Protein AF-A0A532CWI1-F1 (afdb_monomer)

Secondary structure (DSSP, 8-state):
----EEEEEE-SSEEEEEEE-TTSS-EEEEEEEE---HHHHHHHHHHHHHHTT-SEEEEEE---TTS---HHHHHHHHHHHHHHHH-SSEEEEEEGGGHHHHHHHHHHHTT--HHHHHHHHHHHHHHHHHHHHHHHHS-S---TT---HHHHHHHHHHHHHH------TTS----------------------

Sequence (193 aa):
MPSRILALDYGTKRIGVALSDELGWTAQPLETIERRTLVRDLAHIEQLVQEHEVKEVLIGLPLRLNGEEGPAVQAVHEFIAHLGEALSVSIVTWDERMTTRSAEDLLIAADVSRRKRKGVIDRVAAAILLQSYLESHTPAKTHDGQTSAEEIVEEWGESLQDSSAYDASSHPHRGPRDRRTHRIGRVPDDSMG

Structure (mmCIF, N/CA/C/O backbone):
data_AF-A0A532CWI1-F1
#
_entry.id   AF-A0A532CWI1-F1
#
loop_
_atom_site.group_PDB
_atom_site.id
_atom_site.type_symbol
_atom_site.label_atom_id
_atom_site.label_alt_id
_atom_site.label_comp_id
_atom_site.label_asym_id
_atom_site.label_entity_id
_atom_site.label_seq_id
_atom_site.pdbx_PDB_ins_code
_atom_site.Cartn_x
_atom_site.Cartn_y
_atom_site.Cartn_z
_atom_site.occupancy
_atom_site.B_iso_or_equiv
_atom_site.auth_seq_id
_atom_site.auth_comp_id
_atom_site.auth_asym_id
_atom_site.auth_atom_id
_atom_site.pdbx_PDB_model_num
ATOM 1 N N . MET A 1 1 ? -19.774 2.947 11.850 1.00 40.44 1 MET A N 1
ATOM 2 C CA . MET A 1 1 ? -19.014 1.752 12.274 1.00 40.44 1 MET A CA 1
ATOM 3 C C . MET A 1 1 ? -17.578 1.981 11.868 1.00 40.44 1 MET A C 1
ATOM 5 O O . MET A 1 1 ? -17.398 2.690 10.880 1.00 40.44 1 MET A O 1
ATOM 9 N N . PRO A 1 2 ? -16.594 1.498 12.633 1.00 52.56 2 PRO A N 1
ATOM 10 C CA . PRO A 1 2 ? -15.207 1.668 12.248 1.00 52.56 2 PRO A CA 1
ATOM 11 C C . PRO A 1 2 ? -14.942 0.732 11.051 1.00 52.56 2 PRO A C 1
ATOM 13 O O . PRO A 1 2 ? -15.642 -0.269 10.871 1.00 52.56 2 PRO A O 1
ATOM 16 N N . SER A 1 3 ? 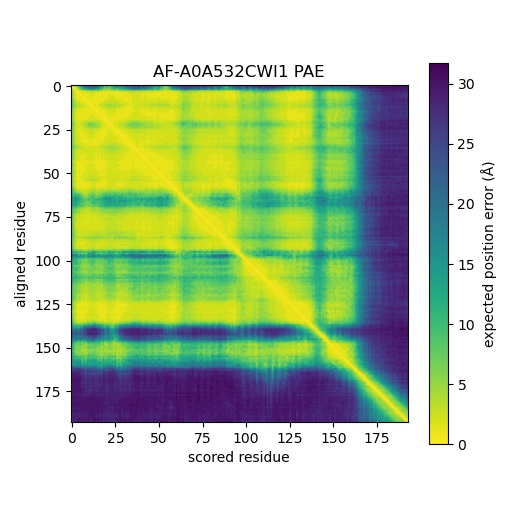-14.094 1.167 10.125 1.00 81.56 3 SER A N 1
ATOM 17 C CA . SER A 1 3 ? -14.135 0.709 8.735 1.00 81.56 3 SER A CA 1
ATOM 18 C C . SER A 1 3 ? -12.751 0.331 8.240 1.00 81.56 3 SER A C 1
ATOM 20 O O . SER A 1 3 ? -11.858 1.176 8.239 1.00 81.56 3 SER A O 1
ATOM 22 N N . ARG A 1 4 ? -12.599 -0.915 7.780 1.00 94.00 4 ARG A N 1
ATOM 23 C CA . ARG A 1 4 ? -11.326 -1.425 7.269 1.00 94.00 4 ARG A CA 1
ATOM 24 C C . ARG A 1 4 ? -10.875 -0.659 6.024 1.00 94.00 4 ARG A C 1
ATOM 26 O O . ARG A 1 4 ? -11.673 -0.420 5.109 1.00 94.00 4 ARG A O 1
ATOM 33 N N . ILE A 1 5 ? -9.589 -0.324 6.007 1.00 96.56 5 ILE A N 1
ATOM 34 C CA . ILE A 1 5 ? -8.884 0.329 4.902 1.00 96.56 5 ILE A CA 1
ATOM 35 C C . ILE A 1 5 ? -7.917 -0.687 4.286 1.00 96.56 5 ILE A C 1
ATOM 37 O O . ILE A 1 5 ? -7.191 -1.366 5.014 1.00 96.56 5 ILE A O 1
ATOM 41 N N . LEU A 1 6 ? -7.901 -0.788 2.955 1.00 97.69 6 LEU A N 1
ATOM 42 C CA . LEU A 1 6 ? -6.956 -1.621 2.204 1.00 97.69 6 LEU A CA 1
ATOM 43 C C . LEU A 1 6 ? -5.898 -0.725 1.559 1.00 97.69 6 LEU A C 1
ATOM 45 O O . LEU A 1 6 ? -6.242 0.132 0.752 1.00 97.69 6 LEU A O 1
ATOM 49 N N . ALA A 1 7 ? -4.623 -0.916 1.880 1.00 96.69 7 ALA A N 1
ATOM 50 C CA . ALA A 1 7 ? -3.533 -0.152 1.286 1.00 96.69 7 ALA A CA 1
ATOM 51 C C . ALA A 1 7 ? -2.820 -0.919 0.173 1.00 96.69 7 ALA A C 1
ATOM 53 O O . ALA A 1 7 ? -2.529 -2.108 0.319 1.00 96.69 7 ALA A O 1
ATOM 54 N N . LEU A 1 8 ? -2.502 -0.207 -0.910 1.00 96.06 8 LEU A N 1
ATOM 55 C CA . LEU A 1 8 ? -1.833 -0.724 -2.098 1.00 96.06 8 LEU A CA 1
ATOM 56 C C . LEU A 1 8 ? -0.528 0.047 -2.369 1.00 96.06 8 LEU A C 1
ATOM 58 O O . LEU A 1 8 ? -0.549 1.230 -2.713 1.00 96.06 8 LEU A O 1
ATOM 62 N N . ASP A 1 9 ? 0.603 -0.654 -2.280 1.00 92.75 9 ASP A N 1
ATOM 63 C CA . ASP A 1 9 ? 1.900 -0.213 -2.814 1.00 92.75 9 ASP A CA 1
ATOM 64 C C . ASP A 1 9 ? 2.002 -0.662 -4.281 1.00 92.75 9 ASP A C 1
ATOM 66 O O . ASP A 1 9 ? 2.250 -1.837 -4.574 1.00 92.75 9 ASP A O 1
ATOM 70 N N . TYR A 1 10 ? 1.736 0.250 -5.221 1.00 92.44 10 TYR A N 1
ATOM 71 C CA . TYR A 1 10 ? 1.630 -0.066 -6.648 1.00 92.44 10 TYR A CA 1
ATOM 72 C C . TYR A 1 10 ? 2.995 -0.070 -7.359 1.00 92.44 10 TYR A C 1
ATOM 74 O O . TYR A 1 10 ? 3.431 0.897 -7.989 1.00 92.44 10 TYR A O 1
ATOM 82 N N . GLY A 1 11 ? 3.658 -1.225 -7.332 1.00 89.31 11 GLY A N 1
ATOM 83 C CA . GLY A 1 11 ? 4.897 -1.467 -8.064 1.00 89.31 11 GLY A CA 1
ATOM 84 C C . GLY A 1 11 ? 4.710 -1.869 -9.538 1.00 89.31 11 GLY A C 1
ATOM 85 O O . GLY A 1 11 ? 3.655 -2.303 -10.004 1.00 89.31 11 GLY A O 1
ATOM 86 N N . THR A 1 12 ? 5.805 -1.825 -10.305 1.00 89.00 12 THR A N 1
ATOM 87 C CA . THR A 1 12 ? 5.826 -2.227 -11.732 1.00 89.00 12 THR A CA 1
ATOM 88 C C . THR A 1 12 ? 5.673 -3.733 -11.975 1.00 89.00 12 THR A C 1
ATOM 90 O O . THR A 1 12 ? 5.351 -4.141 -13.086 1.00 89.00 12 THR A O 1
ATOM 93 N N . LYS A 1 13 ? 5.926 -4.572 -10.960 1.00 92.00 13 LYS A N 1
ATOM 94 C CA . LYS A 1 13 ? 5.877 -6.049 -11.054 1.00 92.00 13 LYS A CA 1
ATOM 95 C C . LYS A 1 13 ? 4.985 -6.714 -10.010 1.00 92.00 13 LYS A C 1
ATOM 97 O O . LYS A 1 13 ? 4.620 -7.874 -10.166 1.00 92.00 13 LYS A O 1
ATOM 102 N N . ARG A 1 14 ? 4.712 -6.013 -8.914 1.00 93.81 14 ARG A N 1
ATOM 103 C CA . ARG A 1 14 ? 3.995 -6.511 -7.742 1.00 93.81 14 ARG A CA 1
ATOM 104 C C . ARG A 1 14 ? 3.171 -5.373 -7.163 1.00 93.81 14 ARG A C 1
ATOM 106 O O . ARG A 1 14 ? 3.575 -4.226 -7.337 1.00 93.81 14 ARG A O 1
ATOM 113 N N . ILE A 1 15 ? 2.082 -5.701 -6.485 1.00 94.69 15 ILE A N 1
ATOM 114 C CA . ILE A 1 15 ? 1.337 -4.768 -5.641 1.00 94.69 15 ILE A CA 1
ATOM 115 C C . ILE A 1 15 ? 1.452 -5.294 -4.213 1.00 94.69 15 ILE A C 1
ATOM 117 O O . ILE A 1 15 ? 1.048 -6.428 -3.954 1.00 94.69 15 ILE A O 1
ATOM 121 N N . GLY A 1 16 ? 2.069 -4.527 -3.317 1.00 94.75 16 GLY A N 1
ATOM 122 C CA . GLY A 1 16 ? 2.046 -4.844 -1.889 1.00 94.75 16 GLY A CA 1
ATOM 123 C C . GLY A 1 16 ? 0.660 -4.534 -1.337 1.00 94.75 16 GLY A C 1
ATOM 124 O O . GLY A 1 16 ? 0.113 -3.484 -1.670 1.00 94.75 16 GLY A O 1
ATOM 125 N N . VAL A 1 17 ? 0.092 -5.424 -0.522 1.00 97.19 17 VAL A N 1
ATOM 126 C CA . VAL A 1 17 ? -1.249 -5.244 0.045 1.00 97.19 17 VAL A CA 1
ATOM 127 C C . VAL A 1 17 ? -1.186 -5.303 1.565 1.00 97.19 17 VAL A C 1
ATOM 129 O O . VAL A 1 17 ? -0.595 -6.224 2.130 1.00 97.19 17 VAL A O 1
ATOM 132 N N . ALA A 1 18 ? -1.823 -4.343 2.228 1.00 96.25 18 ALA A N 1
ATOM 133 C CA . ALA A 1 18 ? -2.027 -4.345 3.671 1.00 96.25 18 ALA A CA 1
ATOM 134 C C . ALA A 1 18 ? -3.472 -3.983 4.020 1.00 96.25 18 ALA A C 1
ATOM 136 O O . ALA A 1 18 ? -4.157 -3.320 3.245 1.00 96.25 18 ALA A O 1
ATOM 137 N N . LEU A 1 19 ? -3.926 -4.416 5.190 1.00 97.25 19 LEU A N 1
ATOM 138 C CA . LEU A 1 19 ? -5.281 -4.201 5.686 1.00 97.25 19 LEU A CA 1
ATOM 139 C C . LEU A 1 19 ? -5.216 -3.608 7.095 1.00 97.25 19 LEU A C 1
ATOM 141 O O . LEU A 1 19 ? -4.368 -4.011 7.893 1.00 97.25 19 LEU A O 1
ATOM 145 N N . SER A 1 20 ? -6.103 -2.668 7.414 1.00 96.06 20 SER A N 1
ATOM 146 C CA . SER A 1 20 ? -6.236 -2.185 8.788 1.00 96.06 20 SER A CA 1
ATOM 147 C C . SER A 1 20 ? -7.002 -3.188 9.653 1.00 96.06 20 SER A C 1
ATOM 149 O O . SER A 1 20 ? -7.839 -3.965 9.168 1.00 96.06 20 SER A O 1
ATOM 151 N N . ASP A 1 21 ? -6.800 -3.116 10.966 1.00 91.50 21 ASP A N 1
ATOM 152 C CA . ASP A 1 21 ? -7.794 -3.642 11.896 1.00 91.50 21 ASP A CA 1
ATOM 153 C C . ASP A 1 21 ? -9.146 -2.908 11.757 1.00 91.50 21 ASP A C 1
ATOM 155 O O . ASP A 1 21 ? -9.294 -1.916 11.031 1.00 91.50 21 ASP A O 1
ATOM 159 N N . GLU A 1 22 ? -10.170 -3.433 12.430 1.00 88.31 22 GLU A N 1
ATOM 160 C CA . GLU A 1 22 ? -11.522 -2.866 12.390 1.00 88.31 22 GLU A CA 1
ATOM 161 C C . GLU A 1 22 ? -11.626 -1.513 13.078 1.00 88.31 22 GLU A C 1
ATOM 163 O O . GLU A 1 22 ? -12.545 -0.774 12.754 1.00 88.31 22 GLU A O 1
ATOM 168 N N . LEU A 1 23 ? -10.724 -1.189 14.008 1.00 86.75 23 LEU A N 1
ATOM 169 C CA . LEU A 1 23 ? -10.735 0.040 14.803 1.00 86.75 23 LEU A CA 1
ATOM 170 C C . LEU A 1 23 ? -10.004 1.196 14.100 1.00 86.75 23 LEU A C 1
ATOM 172 O O . LEU A 1 23 ? -10.210 2.352 14.470 1.00 86.75 23 LEU A O 1
ATOM 176 N N . GLY A 1 24 ? -9.198 0.888 13.080 1.00 87.31 24 GLY A N 1
ATOM 177 C CA . GLY A 1 24 ? -8.344 1.833 12.370 1.00 87.31 24 GLY A CA 1
ATOM 178 C C . GLY A 1 24 ? -7.074 2.189 13.146 1.00 87.31 24 GLY A C 1
ATOM 179 O O . GLY A 1 24 ? -6.607 3.318 13.030 1.00 87.31 24 GLY A O 1
ATOM 180 N N . TRP A 1 25 ? -6.542 1.280 13.972 1.00 88.25 25 TRP A N 1
ATOM 181 C CA . TRP A 1 25 ? -5.359 1.554 14.807 1.00 88.25 25 TRP A CA 1
ATOM 182 C C . TRP A 1 25 ? -4.064 0.982 14.231 1.00 88.25 25 TRP A C 1
ATOM 184 O O . TRP A 1 25 ? -3.044 1.671 14.217 1.00 88.25 25 TRP A O 1
ATOM 194 N N . THR A 1 26 ? -4.106 -0.265 13.765 1.00 90.38 26 THR A N 1
ATOM 195 C CA . THR A 1 26 ? -2.948 -1.009 13.259 1.00 90.38 26 THR A CA 1
ATOM 196 C C . THR A 1 26 ? -3.128 -1.424 11.802 1.00 90.38 26 THR A C 1
ATOM 198 O O . THR A 1 26 ? -4.237 -1.728 11.350 1.00 90.38 26 THR A O 1
ATOM 201 N N . ALA A 1 27 ? -2.018 -1.457 11.071 1.00 91.94 27 ALA A N 1
ATOM 202 C CA . ALA A 1 27 ? -1.899 -1.968 9.715 1.00 91.94 27 ALA A CA 1
ATOM 203 C C . ALA A 1 27 ? -1.163 -3.312 9.697 1.00 91.94 27 ALA A C 1
ATOM 205 O O . ALA A 1 27 ? -0.109 -3.462 10.311 1.00 91.94 27 ALA A O 1
ATOM 206 N N . GLN A 1 28 ? -1.678 -4.278 8.938 1.00 91.75 28 GLN A N 1
ATOM 207 C CA . GLN A 1 28 ? -1.094 -5.615 8.829 1.00 91.75 28 GLN A CA 1
ATOM 208 C C . GLN A 1 28 ? -0.813 -5.952 7.358 1.00 91.75 28 GLN A C 1
ATOM 210 O O . GLN A 1 28 ? -1.703 -5.765 6.522 1.00 91.75 28 GLN A O 1
ATOM 215 N N . PRO A 1 29 ? 0.390 -6.448 6.999 1.00 92.94 29 PRO A N 1
ATOM 216 C CA . PRO A 1 29 ? 0.641 -6.997 5.670 1.00 92.94 29 PRO A CA 1
ATOM 217 C C . PRO A 1 29 ? -0.327 -8.150 5.386 1.00 92.94 29 PRO A C 1
ATOM 219 O O . PRO A 1 29 ? -0.399 -9.101 6.161 1.00 92.94 29 PRO A O 1
ATOM 222 N N . LEU A 1 30 ? -1.059 -8.064 4.276 1.00 95.12 30 LEU A N 1
ATOM 223 C CA . LEU A 1 30 ? -2.031 -9.075 3.868 1.00 95.12 30 LEU A CA 1
ATOM 224 C C . LEU A 1 30 ? -1.394 -10.048 2.873 1.00 95.12 30 LEU A C 1
ATOM 226 O O . LEU A 1 30 ? -1.282 -11.240 3.143 1.00 95.12 30 LEU A O 1
ATOM 230 N N . GLU A 1 31 ? -0.924 -9.531 1.735 1.00 95.19 31 GLU A N 1
ATOM 231 C CA . GLU A 1 31 ? -0.259 -10.334 0.709 1.00 95.19 31 GLU A CA 1
ATOM 232 C C . GLU A 1 31 ? 0.588 -9.487 -0.262 1.00 95.19 31 GLU A C 1
ATOM 234 O O . GLU A 1 31 ? 0.858 -8.301 -0.055 1.00 95.19 31 GLU A O 1
ATOM 239 N N . THR A 1 32 ? 1.047 -10.102 -1.354 1.00 94.69 32 THR A N 1
ATOM 240 C CA . THR A 1 32 ? 1.706 -9.404 -2.460 1.00 94.69 32 THR A CA 1
ATOM 241 C C . THR A 1 32 ? 1.221 -9.969 -3.789 1.00 94.69 32 THR A C 1
ATOM 243 O O . THR A 1 32 ? 1.602 -11.072 -4.180 1.00 94.69 32 THR A O 1
ATOM 246 N N . ILE A 1 33 ? 0.432 -9.183 -4.518 1.00 95.25 33 ILE A N 1
ATOM 247 C CA . ILE A 1 33 ? -0.115 -9.570 -5.818 1.00 95.25 33 ILE A CA 1
ATOM 248 C C . ILE A 1 33 ? 1.010 -9.523 -6.855 1.00 95.25 33 ILE A C 1
ATOM 250 O O . ILE A 1 33 ? 1.569 -8.459 -7.128 1.00 95.25 33 ILE A O 1
ATOM 254 N N . GLU A 1 34 ? 1.344 -10.654 -7.477 1.00 96.25 34 GLU A N 1
ATOM 255 C CA . GLU A 1 34 ? 2.187 -10.657 -8.676 1.00 96.25 34 GLU A CA 1
ATOM 256 C C . GLU A 1 34 ? 1.394 -10.126 -9.871 1.00 96.25 34 GLU A C 1
ATOM 258 O O . GLU A 1 34 ? 0.442 -10.762 -10.323 1.00 96.25 34 GLU A O 1
ATOM 263 N N . ARG A 1 35 ? 1.811 -8.984 -10.424 1.00 95.75 35 ARG A N 1
ATOM 264 C CA . ARG A 1 35 ? 1.082 -8.328 -11.513 1.00 95.75 35 ARG A CA 1
ATOM 265 C C . ARG A 1 35 ? 1.122 -9.146 -12.794 1.00 95.75 35 ARG A C 1
ATOM 267 O O . ARG A 1 35 ? 2.187 -9.614 -13.208 1.00 95.75 35 ARG A O 1
ATOM 274 N N . ARG A 1 36 ? -0.031 -9.290 -13.452 1.00 94.94 36 ARG A N 1
ATOM 275 C CA . ARG A 1 36 ? -0.181 -10.075 -14.688 1.00 94.94 36 ARG A CA 1
ATOM 276 C C . ARG A 1 36 ? -0.773 -9.243 -15.812 1.00 94.94 36 ARG A C 1
ATOM 278 O O . ARG A 1 36 ? -0.136 -9.070 -16.847 1.00 94.94 36 ARG A O 1
ATOM 285 N N . THR A 1 37 ? -1.989 -8.754 -15.617 1.00 95.75 37 THR A N 1
ATOM 286 C CA . THR A 1 37 ? -2.736 -7.938 -16.576 1.00 95.75 37 THR A CA 1
ATOM 287 C C . THR A 1 37 ? -3.685 -7.065 -15.782 1.00 95.75 37 THR A C 1
ATOM 289 O O . THR A 1 37 ? -4.298 -7.561 -14.845 1.00 95.75 37 THR A O 1
ATOM 292 N N . LEU A 1 38 ? -3.876 -5.809 -16.191 1.00 94.62 38 LEU A N 1
ATOM 293 C CA . LEU A 1 38 ? -4.701 -4.846 -15.456 1.00 94.62 38 LEU A CA 1
ATOM 294 C C . LEU A 1 38 ? -6.059 -5.427 -15.016 1.00 94.62 38 LEU A C 1
ATOM 296 O O . LEU A 1 38 ? -6.379 -5.384 -13.842 1.00 94.62 38 LEU A O 1
ATOM 300 N N . VAL A 1 39 ? -6.789 -6.096 -15.915 1.00 96.44 39 VAL A N 1
ATOM 301 C CA . VAL A 1 39 ? -8.079 -6.748 -15.600 1.00 96.44 39 VAL A CA 1
ATOM 302 C C . VAL A 1 39 ? -7.982 -7.796 -14.475 1.00 96.44 39 VAL A C 1
ATOM 304 O O . VAL A 1 39 ? -8.891 -7.894 -13.660 1.00 96.44 39 VAL A O 1
ATOM 307 N N . ARG A 1 40 ? -6.899 -8.585 -14.411 1.00 97.00 40 ARG A N 1
ATOM 308 C CA . ARG A 1 40 ? -6.695 -9.583 -13.342 1.00 97.00 40 ARG A CA 1
ATOM 309 C C . ARG A 1 40 ? -6.234 -8.933 -12.045 1.00 97.00 40 ARG A C 1
ATOM 311 O O . ARG A 1 40 ? -6.703 -9.330 -10.987 1.00 97.00 40 ARG A O 1
ATOM 318 N N . ASP A 1 41 ? -5.336 -7.956 -12.148 1.00 96.94 41 ASP A N 1
ATOM 319 C CA . ASP A 1 41 ? -4.829 -7.192 -11.011 1.00 96.94 41 ASP A CA 1
ATOM 320 C C . ASP A 1 41 ? -6.016 -6.484 -10.302 1.00 96.94 41 ASP A C 1
ATOM 322 O O . ASP A 1 41 ? -6.162 -6.598 -9.088 1.00 96.94 41 ASP A O 1
ATOM 326 N N . LEU A 1 42 ? -6.917 -5.848 -11.068 1.00 97.38 42 LEU A N 1
ATOM 327 C CA . LEU A 1 42 ? -8.139 -5.192 -10.576 1.00 97.38 42 LEU A CA 1
ATOM 328 C C . LEU A 1 42 ? -9.149 -6.177 -9.974 1.00 97.38 42 LEU A C 1
ATOM 330 O O . LEU A 1 42 ? -9.610 -5.951 -8.862 1.00 97.38 42 LEU A O 1
ATOM 334 N N . ALA A 1 43 ? -9.468 -7.276 -10.669 1.00 97.69 43 ALA A N 1
ATOM 335 C CA . ALA A 1 43 ? -10.433 -8.264 -10.176 1.00 97.69 43 ALA A CA 1
ATOM 336 C C . ALA A 1 43 ? -9.983 -8.926 -8.860 1.00 97.69 43 ALA A C 1
ATOM 338 O O . ALA A 1 43 ? -10.816 -9.270 -8.025 1.00 97.69 43 ALA A O 1
ATOM 339 N N . HIS A 1 44 ? -8.670 -9.083 -8.647 1.00 98.06 44 HIS A N 1
ATOM 340 C CA . HIS A 1 44 ? -8.157 -9.583 -7.373 1.00 98.06 44 HIS A CA 1
ATOM 341 C C . HIS A 1 44 ? -8.338 -8.555 -6.250 1.00 98.06 44 HIS A C 1
ATOM 343 O O . HIS A 1 44 ? -8.825 -8.899 -5.180 1.00 98.06 44 HIS A O 1
ATOM 349 N N . ILE A 1 45 ? -8.036 -7.278 -6.509 1.00 98.06 45 ILE A N 1
ATOM 350 C CA . ILE A 1 45 ? -8.263 -6.192 -5.542 1.00 98.06 45 ILE A CA 1
ATOM 351 C C . ILE A 1 45 ? -9.756 -6.050 -5.212 1.00 98.06 45 ILE A C 1
ATOM 353 O O . ILE A 1 45 ? -10.105 -5.876 -4.048 1.00 98.06 45 ILE A O 1
ATOM 357 N N . GLU A 1 46 ? -10.640 -6.176 -6.205 1.00 97.75 46 GLU A N 1
ATOM 358 C CA . GLU A 1 46 ? -12.091 -6.185 -5.999 1.00 97.75 46 GLU A CA 1
ATOM 359 C C . GLU A 1 46 ? -12.525 -7.331 -5.069 1.00 97.75 46 GLU A C 1
ATOM 361 O O . GLU A 1 46 ? -13.293 -7.098 -4.134 1.00 97.75 46 GLU A O 1
ATOM 366 N N . GLN A 1 47 ? -11.981 -8.542 -5.256 1.00 97.50 47 GLN A N 1
ATOM 367 C CA . GLN A 1 47 ? -12.231 -9.669 -4.354 1.00 97.50 47 GLN A CA 1
ATOM 368 C C . GLN A 1 47 ? -11.801 -9.342 -2.917 1.00 97.50 47 GLN A C 1
ATOM 370 O O . GLN A 1 47 ? -12.601 -9.527 -2.005 1.00 97.50 47 GLN A O 1
ATOM 375 N N . LEU A 1 48 ? -10.592 -8.810 -2.703 1.00 97.44 48 LEU A N 1
ATOM 376 C CA . LEU A 1 48 ? -10.099 -8.447 -1.364 1.00 97.44 48 LEU A CA 1
ATOM 377 C C . LEU A 1 48 ? -10.961 -7.362 -0.698 1.00 97.44 48 LEU A C 1
ATOM 379 O O . LEU A 1 48 ? -11.224 -7.421 0.503 1.00 97.44 48 LEU A O 1
ATOM 383 N N . VAL A 1 49 ? -11.431 -6.382 -1.478 1.00 96.69 49 VAL A N 1
ATOM 384 C CA . VAL A 1 49 ? -12.345 -5.329 -1.009 1.00 96.69 49 VAL A CA 1
ATOM 385 C C . VAL A 1 49 ? -13.675 -5.920 -0.534 1.00 96.69 49 VAL A C 1
ATOM 387 O O . VAL A 1 49 ? -14.190 -5.500 0.504 1.00 96.69 49 VAL A O 1
ATOM 390 N N . GLN A 1 50 ? -14.215 -6.909 -1.254 1.00 95.38 50 GLN A N 1
ATOM 391 C CA . GLN A 1 50 ? -15.444 -7.611 -0.873 1.00 95.38 50 GLN A CA 1
ATOM 392 C C . GLN A 1 50 ? -15.227 -8.543 0.333 1.00 95.38 50 GLN A C 1
ATOM 394 O O . GLN A 1 50 ? -16.002 -8.495 1.286 1.00 95.38 50 GLN A O 1
ATOM 399 N N . GLU A 1 51 ? -14.166 -9.353 0.316 1.00 96.00 51 GLU A N 1
ATOM 400 C CA . GLU A 1 51 ? -13.837 -10.367 1.330 1.00 96.00 51 GLU A CA 1
ATOM 401 C C . GLU A 1 51 ? -13.559 -9.758 2.711 1.00 96.00 51 GLU A C 1
ATOM 403 O O . GLU A 1 51 ? -13.982 -10.305 3.729 1.00 96.00 51 GLU A O 1
ATOM 408 N N . HIS A 1 52 ? -12.899 -8.598 2.753 1.00 95.50 52 HIS A N 1
ATOM 409 C CA . HIS A 1 52 ? -12.568 -7.894 3.994 1.00 95.50 52 HIS A CA 1
ATOM 410 C C . HIS A 1 52 ? -13.507 -6.721 4.312 1.00 95.50 52 HIS A C 1
ATOM 412 O O . HIS A 1 52 ? -13.177 -5.886 5.153 1.00 95.50 52 HIS A O 1
ATOM 418 N N . GLU A 1 53 ? -14.661 -6.634 3.641 1.00 94.12 53 GLU A N 1
ATOM 419 C CA . GLU A 1 53 ? -15.669 -5.575 3.810 1.00 94.12 53 GLU A CA 1
ATOM 420 C C . GLU A 1 53 ? -15.090 -4.144 3.807 1.00 94.12 53 GLU A C 1
ATOM 422 O O . GLU A 1 53 ? -15.591 -3.246 4.497 1.00 94.12 53 GLU A O 1
ATOM 427 N N . VAL A 1 54 ? -14.045 -3.915 3.012 1.00 95.44 54 VAL A N 1
ATOM 428 C CA . VAL A 1 54 ? -13.299 -2.653 2.938 1.00 95.44 54 VAL A CA 1
ATOM 429 C C . VAL A 1 54 ? -14.243 -1.503 2.579 1.00 95.44 54 VAL A C 1
ATOM 431 O O . VAL A 1 54 ? -15.241 -1.687 1.874 1.00 95.44 54 VAL A O 1
ATOM 434 N N . LYS A 1 55 ? -13.965 -0.303 3.098 1.00 94.25 55 LYS A N 1
ATOM 435 C CA . LYS A 1 55 ? -14.738 0.915 2.777 1.00 94.25 55 LYS A CA 1
ATOM 436 C C . LYS A 1 55 ? -13.913 2.001 2.099 1.00 94.25 55 LYS A C 1
ATOM 438 O O . LYS A 1 55 ? -14.500 2.879 1.474 1.00 94.25 55 LYS A O 1
ATOM 443 N N . GLU A 1 56 ? -12.591 1.899 2.185 1.00 95.25 56 GLU A N 1
ATOM 444 C CA . GLU A 1 56 ? -11.637 2.830 1.598 1.00 95.25 56 GLU A CA 1
ATOM 445 C C . GLU A 1 56 ? -10.383 2.080 1.133 1.00 95.25 56 GLU A C 1
ATOM 447 O O . GLU A 1 56 ? -9.856 1.224 1.846 1.00 95.25 56 GLU A O 1
ATOM 452 N N . VAL A 1 57 ? -9.906 2.402 -0.067 1.00 97.38 57 VAL A N 1
ATOM 453 C CA . VAL A 1 57 ? -8.632 1.929 -0.607 1.00 97.38 57 VAL A CA 1
ATOM 454 C C . VAL A 1 57 ? -7.628 3.075 -0.577 1.00 97.38 57 VAL A C 1
ATOM 456 O O . VAL A 1 57 ? -7.834 4.119 -1.192 1.00 97.38 57 VAL A O 1
ATOM 459 N N . LEU A 1 58 ? -6.524 2.859 0.125 1.00 96.12 58 LEU A N 1
ATOM 460 C CA . LEU A 1 58 ? -5.390 3.766 0.203 1.00 96.12 58 LEU A CA 1
ATOM 461 C C . LEU A 1 58 ? -4.345 3.384 -0.849 1.00 96.12 58 LEU A C 1
ATOM 463 O O . LEU A 1 58 ? -3.967 2.220 -0.955 1.00 96.12 58 LEU A O 1
ATOM 467 N N . ILE A 1 59 ? -3.832 4.354 -1.604 1.00 95.06 59 ILE A N 1
ATOM 468 C CA . ILE A 1 59 ? -2.795 4.115 -2.618 1.00 95.06 59 ILE A CA 1
ATOM 469 C C . ILE A 1 59 ? -1.624 5.072 -2.408 1.00 95.06 59 ILE A C 1
ATOM 471 O O . ILE A 1 59 ? -1.805 6.281 -2.248 1.00 95.06 59 ILE A O 1
ATOM 475 N N . GLY A 1 60 ? -0.415 4.517 -2.398 1.00 89.88 60 GLY A N 1
ATOM 476 C CA . GLY A 1 60 ? 0.814 5.290 -2.265 1.00 89.88 60 GLY A CA 1
ATOM 477 C C . GLY A 1 60 ? 1.115 6.117 -3.518 1.00 89.88 60 GLY A C 1
ATOM 478 O O . GLY A 1 60 ? 0.915 5.665 -4.649 1.00 89.88 60 GLY A O 1
ATOM 479 N N . LEU A 1 61 ? 1.568 7.355 -3.316 1.00 87.31 61 LEU A N 1
ATOM 4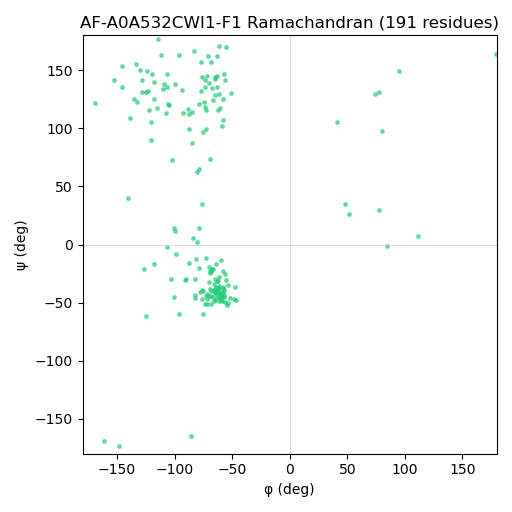80 C CA . LEU A 1 61 ? 2.113 8.215 -4.360 1.00 87.31 61 LEU A CA 1
ATOM 481 C C . LEU A 1 61 ? 3.634 8.332 -4.182 1.00 87.31 61 LEU A C 1
ATOM 483 O O . LEU A 1 61 ? 4.085 8.988 -3.234 1.00 87.31 61 LEU A O 1
ATOM 487 N N . PRO A 1 62 ? 4.439 7.797 -5.123 1.00 79.75 62 PRO A N 1
ATOM 488 C CA . PRO A 1 62 ? 5.896 7.882 -5.091 1.00 79.75 62 PRO A CA 1
ATOM 489 C C . PRO A 1 62 ? 6.368 9.266 -5.573 1.00 79.75 62 PRO A C 1
ATOM 491 O O . PRO A 1 62 ? 6.999 9.415 -6.628 1.00 79.75 62 PRO A O 1
ATOM 494 N N . LEU A 1 63 ? 6.020 10.307 -4.811 1.00 75.50 63 LEU A N 1
ATOM 495 C CA . LEU A 1 63 ? 6.429 11.686 -5.063 1.00 75.50 63 LEU A CA 1
ATOM 496 C C . LEU A 1 63 ? 7.950 11.834 -4.923 1.00 75.50 63 LEU A C 1
ATOM 498 O O . LEU A 1 63 ? 8.593 11.237 -4.056 1.00 75.50 63 LEU A O 1
ATOM 502 N N . ARG A 1 64 ? 8.556 12.681 -5.759 1.00 71.75 64 ARG A N 1
ATOM 503 C CA . ARG A 1 64 ? 9.987 12.997 -5.643 1.00 71.75 64 ARG A CA 1
ATOM 504 C C . ARG A 1 64 ? 10.252 13.796 -4.369 1.00 71.75 64 ARG A C 1
ATOM 506 O O . ARG A 1 64 ? 9.385 14.510 -3.881 1.00 71.75 64 ARG A O 1
ATOM 513 N N . LEU A 1 65 ? 11.485 13.766 -3.859 1.00 65.00 65 LEU A N 1
ATOM 514 C CA . LEU A 1 65 ? 11.857 14.485 -2.626 1.00 65.00 65 LEU A CA 1
ATOM 515 C C . LEU A 1 65 ? 11.539 15.996 -2.664 1.00 65.00 65 LEU A C 1
ATOM 517 O O . LEU A 1 65 ? 11.202 16.569 -1.633 1.00 65.00 65 LEU A O 1
ATOM 521 N N . ASN A 1 66 ? 11.581 16.629 -3.840 1.00 71.88 66 ASN A N 1
ATOM 522 C CA . ASN A 1 66 ? 11.196 18.030 -4.060 1.00 71.88 66 ASN A CA 1
ATOM 523 C C . ASN A 1 66 ? 9.673 18.266 -4.198 1.00 71.88 66 ASN A C 1
ATOM 525 O O . ASN A 1 66 ? 9.260 19.400 -4.412 1.00 71.88 66 ASN A O 1
ATOM 529 N N . GLY A 1 67 ? 8.847 17.224 -4.073 1.00 66.94 67 GLY A N 1
ATOM 530 C CA . GLY A 1 67 ? 7.391 17.264 -4.241 1.00 66.94 67 GLY A CA 1
ATOM 531 C C . GLY A 1 67 ? 6.911 17.143 -5.689 1.00 66.94 67 GLY A C 1
ATOM 532 O O . GLY A 1 67 ? 5.709 17.140 -5.918 1.00 66.94 67 GLY A O 1
ATOM 533 N N . GLU A 1 68 ? 7.815 17.038 -6.667 1.00 73.44 68 GLU A N 1
ATOM 534 C CA . GLU A 1 68 ? 7.434 16.902 -8.076 1.00 73.44 68 GLU A CA 1
ATOM 535 C C . GLU A 1 68 ? 6.936 15.492 -8.412 1.00 73.44 68 GLU A C 1
ATOM 537 O O . GLU A 1 68 ? 7.478 14.477 -7.960 1.00 73.44 68 GLU A O 1
ATOM 542 N N . GLU A 1 69 ? 5.954 15.430 -9.305 1.00 80.06 69 GLU A N 1
ATOM 543 C CA . GLU A 1 69 ? 5.477 14.180 -9.883 1.00 80.06 69 GLU A CA 1
ATOM 544 C C . GLU A 1 69 ? 6.484 13.616 -10.899 1.00 80.06 69 GLU A C 1
ATOM 546 O O . GLU A 1 69 ? 7.121 14.336 -11.673 1.00 80.06 69 GLU A O 1
ATOM 551 N N . GLY A 1 70 ? 6.642 12.292 -10.905 1.00 80.88 70 GLY A N 1
ATOM 552 C CA . GLY A 1 70 ? 7.423 11.572 -11.911 1.00 80.88 70 GLY A CA 1
ATOM 553 C C . GLY A 1 70 ? 6.549 10.659 -12.778 1.00 80.88 70 GLY A C 1
ATOM 554 O O . GLY A 1 70 ? 5.375 10.468 -12.476 1.00 80.88 70 GLY A O 1
ATOM 555 N N . PRO A 1 71 ? 7.124 9.985 -13.792 1.00 82.44 71 PRO A N 1
ATOM 556 C CA . PRO A 1 71 ? 6.394 8.995 -14.596 1.00 82.44 71 PRO A CA 1
ATOM 557 C C . PRO A 1 71 ? 5.758 7.859 -13.773 1.00 82.44 71 PRO A C 1
ATOM 559 O O . PRO A 1 71 ? 4.765 7.274 -14.187 1.00 82.44 71 PRO A O 1
ATOM 562 N N . ALA A 1 72 ? 6.305 7.559 -12.587 1.00 82.25 72 ALA A N 1
ATOM 563 C CA . ALA A 1 72 ? 5.706 6.612 -11.645 1.00 82.25 72 ALA A CA 1
ATOM 564 C C . ALA A 1 72 ? 4.351 7.101 -11.096 1.00 82.25 72 ALA A C 1
ATOM 566 O O . ALA A 1 72 ? 3.426 6.308 -10.982 1.00 82.25 72 ALA A O 1
ATOM 567 N N . VAL A 1 73 ? 4.214 8.404 -10.829 1.00 86.12 73 VAL A N 1
ATOM 568 C CA . VAL A 1 73 ? 2.972 9.021 -10.335 1.00 86.12 73 VAL A CA 1
ATOM 569 C C . VAL A 1 73 ? 1.890 8.995 -11.416 1.00 86.12 73 VAL A C 1
ATOM 571 O O . VAL A 1 73 ? 0.753 8.634 -11.137 1.00 86.12 73 VAL A O 1
ATOM 574 N N . GLN A 1 74 ? 2.255 9.243 -12.679 1.00 88.31 74 GLN A N 1
ATOM 575 C CA . GLN A 1 74 ? 1.341 9.086 -13.819 1.00 88.31 74 GLN A CA 1
ATOM 576 C C . GLN A 1 74 ? 0.804 7.649 -13.929 1.00 88.31 74 GLN A C 1
ATOM 578 O O . GLN A 1 74 ? -0.402 7.456 -14.054 1.00 88.31 74 GLN A O 1
ATOM 583 N N . ALA A 1 75 ? 1.671 6.641 -13.787 1.00 90.06 75 ALA A N 1
ATOM 584 C CA . ALA A 1 75 ? 1.257 5.237 -13.798 1.00 90.06 75 ALA A CA 1
ATOM 585 C C . ALA A 1 75 ? 0.351 4.858 -12.606 1.00 90.06 75 ALA A C 1
ATOM 587 O O . ALA A 1 75 ? -0.490 3.968 -12.747 1.00 90.06 75 ALA A O 1
ATOM 588 N N . VAL A 1 76 ? 0.502 5.520 -11.449 1.00 91.75 76 VAL A N 1
ATOM 589 C CA . VAL A 1 76 ? -0.416 5.383 -10.305 1.00 91.75 76 VAL A CA 1
ATOM 590 C C . VAL A 1 76 ? -1.758 6.065 -10.596 1.00 91.75 76 VAL A C 1
ATOM 592 O O . VAL A 1 76 ? -2.794 5.462 -10.344 1.00 91.75 76 VAL A O 1
ATOM 595 N N . HIS A 1 77 ? -1.781 7.264 -11.186 1.00 93.00 77 HIS A N 1
ATOM 596 C CA . HIS A 1 77 ? -3.032 7.938 -11.565 1.00 93.00 77 HIS A CA 1
ATOM 597 C C . HIS A 1 77 ? -3.832 7.173 -12.624 1.00 93.00 77 HIS A C 1
ATOM 599 O O . HIS A 1 77 ? -5.048 7.042 -12.489 1.00 93.00 77 HIS A O 1
ATOM 605 N N . GLU A 1 78 ? -3.167 6.611 -13.636 1.00 93.88 78 GLU A N 1
ATOM 606 C CA . GLU A 1 78 ? -3.809 5.697 -14.586 1.00 93.88 78 GLU A CA 1
ATOM 607 C C . GLU A 1 78 ? -4.407 4.486 -13.858 1.00 93.88 78 GLU A C 1
ATOM 609 O O . GLU A 1 78 ? -5.547 4.108 -14.115 1.00 93.88 78 GLU A O 1
ATOM 614 N N . PHE A 1 79 ? -3.680 3.888 -12.912 1.00 95.25 79 PHE A N 1
ATOM 615 C CA . PHE A 1 79 ? -4.172 2.752 -12.132 1.00 95.25 79 PHE A CA 1
ATOM 616 C C . PHE A 1 79 ? -5.368 3.111 -11.231 1.00 95.25 79 PHE A C 1
ATOM 618 O O . PHE A 1 79 ? -6.350 2.371 -11.212 1.00 95.25 79 PHE A O 1
ATOM 625 N N . ILE A 1 80 ? -5.333 4.273 -10.568 1.00 95.38 80 ILE A N 1
ATOM 626 C CA . ILE A 1 80 ? -6.445 4.834 -9.781 1.00 95.38 80 ILE A CA 1
ATOM 627 C C . ILE A 1 80 ? -7.698 5.004 -10.642 1.00 95.38 80 ILE A C 1
ATOM 629 O O . ILE A 1 80 ? -8.782 4.650 -10.190 1.00 95.38 80 ILE A O 1
ATOM 633 N N . ALA A 1 81 ? -7.568 5.510 -11.874 1.00 96.19 81 ALA A N 1
ATOM 634 C CA . ALA A 1 81 ? -8.714 5.704 -12.760 1.00 96.19 81 ALA A CA 1
ATOM 635 C C . ALA A 1 81 ? -9.439 4.378 -13.047 1.00 96.19 81 ALA A C 1
ATOM 637 O O . ALA A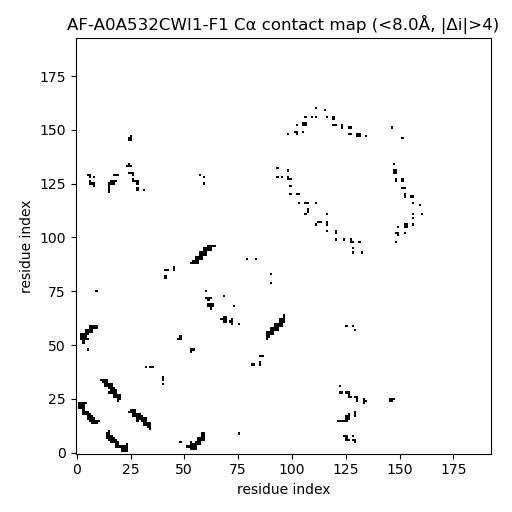 1 81 ? -10.650 4.287 -12.861 1.00 96.19 81 ALA A O 1
ATOM 638 N N . HIS A 1 82 ? -8.696 3.323 -13.397 1.00 96.38 82 HIS A N 1
ATOM 639 C CA . HIS A 1 82 ? -9.284 2.002 -13.640 1.00 96.38 82 HIS A CA 1
ATOM 640 C C . HIS A 1 82 ? -9.806 1.330 -12.355 1.00 96.38 82 HIS A C 1
ATOM 642 O O . HIS A 1 82 ? -10.799 0.607 -12.407 1.00 96.38 82 HIS A O 1
ATOM 648 N N . LEU A 1 83 ? -9.180 1.569 -11.194 1.00 94.62 83 LEU A N 1
ATOM 649 C CA . LEU A 1 83 ? -9.725 1.127 -9.905 1.00 94.62 83 LEU A CA 1
ATOM 650 C C . LEU A 1 83 ? -11.040 1.840 -9.567 1.00 94.62 83 LEU A C 1
ATOM 652 O O . LEU A 1 83 ? -11.952 1.191 -9.074 1.00 94.62 83 LEU A O 1
ATOM 656 N N . GLY A 1 84 ? -11.167 3.135 -9.862 1.00 94.06 84 GLY A N 1
ATOM 657 C CA . GLY A 1 84 ? -12.400 3.899 -9.648 1.00 94.06 84 GLY A CA 1
ATOM 658 C C . GLY A 1 84 ? -13.563 3.473 -10.552 1.00 94.06 84 GLY A C 1
ATOM 659 O O . GLY A 1 84 ? -14.717 3.707 -10.208 1.00 94.06 84 GLY A O 1
ATOM 660 N N . GLU A 1 85 ? -13.276 2.823 -11.684 1.00 94.81 85 GLU A N 1
ATOM 661 C CA . GLU A 1 85 ? -14.284 2.168 -12.529 1.00 94.81 85 GLU A CA 1
ATOM 662 C C . GLU A 1 85 ? -14.667 0.765 -12.021 1.00 94.81 85 GLU A C 1
ATOM 664 O O . GLU A 1 85 ? -15.797 0.326 -12.233 1.00 94.81 85 GLU A O 1
ATOM 669 N N . ALA A 1 86 ? -13.740 0.059 -11.361 1.00 92.94 86 ALA A N 1
ATOM 670 C CA . ALA A 1 86 ? -13.932 -1.311 -10.877 1.00 92.94 86 ALA A CA 1
ATOM 671 C C . ALA A 1 86 ? -14.501 -1.397 -9.447 1.00 92.94 86 ALA A C 1
ATOM 673 O O . ALA A 1 86 ? -15.183 -2.363 -9.113 1.00 92.94 86 ALA A O 1
ATOM 674 N N . LEU A 1 87 ? -14.211 -0.417 -8.587 1.00 93.81 87 LEU A N 1
ATOM 675 C CA . LEU A 1 87 ? -14.524 -0.450 -7.159 1.00 93.81 87 LEU A CA 1
ATOM 676 C C . LEU A 1 87 ? -15.681 0.483 -6.780 1.00 93.81 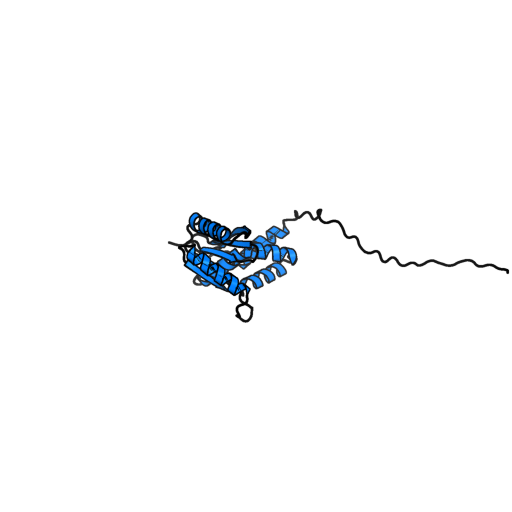87 LEU A C 1
ATOM 678 O O . LEU A 1 87 ? -15.831 1.580 -7.306 1.00 93.81 87 LEU A O 1
ATOM 682 N N . SER A 1 88 ? -16.462 0.071 -5.778 1.00 90.50 88 SER A N 1
ATOM 683 C CA . SER A 1 88 ? -17.578 0.842 -5.203 1.00 90.50 88 SER A CA 1
ATOM 684 C C . SER A 1 88 ? -17.231 1.580 -3.897 1.00 90.50 88 SER A C 1
ATOM 686 O O . SER A 1 88 ? -18.125 2.068 -3.204 1.00 90.50 88 SER A O 1
ATOM 688 N N . VAL A 1 89 ? -15.943 1.647 -3.546 1.00 93.88 89 VAL A N 1
ATOM 689 C CA . VAL A 1 89 ? -15.407 2.212 -2.292 1.00 93.88 89 VAL A CA 1
ATOM 690 C C . VAL A 1 89 ? -14.614 3.497 -2.548 1.00 93.88 89 VAL A C 1
ATOM 692 O O . VAL A 1 89 ? -14.232 3.763 -3.688 1.00 93.88 89 VAL A O 1
ATOM 695 N N . SER A 1 90 ? -14.364 4.315 -1.515 1.00 94.62 90 SER A N 1
ATOM 696 C CA . SER A 1 90 ? -13.505 5.497 -1.683 1.00 94.62 90 SER A CA 1
ATOM 697 C C . SER A 1 90 ? -12.082 5.074 -2.050 1.00 94.62 90 SER A C 1
ATOM 699 O O . SER A 1 90 ? -11.588 4.049 -1.584 1.00 94.62 90 SER A O 1
ATOM 701 N N . ILE A 1 91 ? -11.418 5.872 -2.886 1.00 96.00 91 ILE A N 1
ATOM 702 C CA . ILE A 1 91 ? -9.987 5.740 -3.162 1.00 96.00 91 ILE A CA 1
ATOM 703 C C . ILE A 1 91 ? -9.319 7.029 -2.699 1.00 96.00 91 ILE A C 1
ATOM 705 O O . ILE A 1 91 ? -9.707 8.119 -3.125 1.00 96.00 91 ILE A O 1
ATOM 709 N N . VAL A 1 92 ? -8.321 6.899 -1.833 1.00 94.44 92 VAL A N 1
ATOM 710 C CA . VAL A 1 92 ? -7.537 8.008 -1.281 1.00 94.44 92 VAL A CA 1
ATOM 711 C C . VAL A 1 92 ? -6.055 7.789 -1.569 1.00 94.44 92 VAL A C 1
ATOM 713 O O . VAL A 1 92 ? -5.583 6.657 -1.672 1.00 94.44 92 VAL A O 1
ATOM 716 N N . THR A 1 93 ? -5.306 8.878 -1.721 1.00 93.12 93 THR A N 1
ATOM 717 C CA . THR A 1 93 ? -3.876 8.828 -2.047 1.00 93.12 93 THR A CA 1
ATOM 718 C C . THR A 1 93 ? -3.023 9.444 -0.954 1.00 93.12 93 THR A C 1
ATOM 720 O O . THR A 1 93 ? -3.368 10.511 -0.447 1.00 93.12 93 THR A O 1
ATOM 723 N N . TRP A 1 94 ? -1.882 8.826 -0.646 1.00 89.69 94 TRP A N 1
ATOM 724 C CA . TRP A 1 94 ? -0.977 9.285 0.413 1.00 89.69 94 TRP A CA 1
ATOM 725 C C . TRP A 1 94 ? 0.474 9.394 -0.042 1.00 89.69 94 TRP A C 1
ATOM 727 O O . TRP A 1 94 ? 0.926 8.682 -0.933 1.00 89.69 94 TRP A O 1
ATOM 737 N N . ASP A 1 95 ? 1.198 10.322 0.573 1.00 84.44 95 ASP A N 1
ATOM 738 C CA . ASP A 1 95 ? 2.568 10.683 0.224 1.00 84.44 95 ASP A CA 1
ATOM 739 C C . ASP A 1 95 ? 3.584 9.744 0.898 1.00 84.44 95 ASP A C 1
ATOM 741 O O . ASP A 1 95 ? 3.749 9.745 2.118 1.00 84.44 95 ASP A O 1
ATOM 745 N N . GLU A 1 96 ? 4.303 8.953 0.100 1.00 70.75 96 GLU A N 1
ATOM 746 C CA . GLU A 1 96 ? 5.271 7.955 0.584 1.00 70.75 96 GLU A CA 1
ATOM 747 C C . GLU A 1 96 ? 6.579 8.551 1.146 1.00 70.75 96 GLU A C 1
ATOM 749 O O . GLU A 1 96 ? 7.391 7.830 1.736 1.00 70.75 96 GLU A O 1
ATOM 754 N N . ARG A 1 97 ? 6.844 9.853 0.946 1.00 66.31 97 ARG A N 1
ATOM 755 C CA . ARG A 1 97 ? 8.200 10.430 1.077 1.00 66.31 97 ARG A CA 1
ATOM 756 C C . ARG A 1 97 ? 8.840 10.310 2.458 1.00 66.31 97 ARG A C 1
ATOM 758 O O . ARG A 1 97 ? 10.070 10.315 2.541 1.00 66.31 97 ARG A O 1
ATOM 765 N N . MET A 1 98 ? 8.050 10.251 3.529 1.00 58.84 98 MET A N 1
ATOM 766 C CA . MET A 1 98 ? 8.576 10.232 4.900 1.00 58.84 98 MET A CA 1
ATOM 767 C C . MET A 1 98 ? 8.820 8.820 5.440 1.00 58.84 98 MET A C 1
ATOM 769 O O . MET A 1 98 ? 9.746 8.624 6.222 1.00 58.84 98 MET A O 1
ATOM 773 N N . THR A 1 99 ? 8.043 7.828 5.008 1.00 65.12 99 THR A N 1
ATOM 774 C CA . THR A 1 99 ? 7.966 6.531 5.696 1.00 65.12 99 THR A CA 1
ATOM 775 C C . THR A 1 99 ? 9.102 5.579 5.315 1.00 65.12 99 THR A C 1
ATOM 777 O O . THR A 1 99 ? 9.749 4.986 6.178 1.00 65.12 99 THR A O 1
ATOM 780 N N . THR A 1 100 ? 9.423 5.492 4.020 1.00 66.94 100 THR A N 1
ATOM 781 C CA . THR A 1 100 ? 10.471 4.591 3.502 1.00 66.94 100 THR A CA 1
ATOM 782 C C . THR A 1 100 ? 11.862 4.937 4.042 1.00 66.94 100 THR A C 1
ATOM 784 O O . THR A 1 100 ? 12.704 4.054 4.208 1.00 66.94 100 THR A O 1
ATOM 787 N N . ARG A 1 101 ? 12.123 6.221 4.325 1.00 74.75 101 ARG A N 1
ATOM 788 C CA . ARG A 1 101 ? 13.430 6.671 4.814 1.00 74.75 101 ARG A CA 1
ATOM 789 C C . ARG A 1 101 ? 13.665 6.273 6.269 1.00 74.75 101 ARG A C 1
ATOM 791 O O . ARG A 1 101 ? 14.687 5.652 6.538 1.00 74.75 101 ARG A O 1
ATOM 798 N N . SER A 1 102 ? 12.721 6.570 7.165 1.00 73.69 102 SER A N 1
ATOM 799 C CA . SER A 1 102 ? 12.816 6.166 8.575 1.00 73.69 102 SER A CA 1
ATOM 800 C C . SER A 1 102 ? 12.943 4.645 8.703 1.00 73.69 102 SER A C 1
ATOM 802 O O . SER A 1 102 ? 13.799 4.159 9.436 1.00 73.69 102 SER A O 1
ATOM 804 N N . ALA A 1 103 ? 12.194 3.890 7.890 1.00 75.88 103 ALA A N 1
ATOM 805 C CA . ALA A 1 103 ? 12.308 2.436 7.817 1.00 75.88 103 ALA A CA 1
ATOM 806 C C . ALA A 1 103 ? 13.711 1.942 7.397 1.00 75.88 103 ALA A C 1
ATOM 808 O O . ALA A 1 103 ? 14.219 0.974 7.966 1.00 75.88 103 ALA A O 1
ATOM 809 N N . GLU A 1 104 ? 14.374 2.578 6.417 1.00 78.81 104 GLU A N 1
ATOM 810 C CA . GLU A 1 104 ? 15.757 2.203 6.081 1.00 78.81 104 GLU A CA 1
ATOM 811 C C . GLU A 1 104 ? 16.747 2.597 7.192 1.00 78.81 104 GLU A C 1
ATOM 813 O O . GLU A 1 104 ? 17.648 1.808 7.483 1.00 78.81 104 GLU A O 1
ATOM 818 N N . ASP A 1 105 ? 16.570 3.758 7.829 1.00 82.12 105 ASP A N 1
ATOM 819 C CA . ASP A 1 105 ? 17.445 4.247 8.902 1.00 82.12 105 ASP A CA 1
ATOM 820 C C . ASP A 1 105 ? 17.376 3.345 10.163 1.00 82.12 105 ASP A C 1
ATOM 822 O O . ASP A 1 105 ? 18.424 2.987 10.710 1.00 82.12 105 ASP A O 1
ATOM 826 N N . LEU A 1 106 ? 16.191 2.858 10.559 1.00 79.62 106 LEU A N 1
ATOM 827 C CA . LEU A 1 106 ? 16.017 1.863 11.638 1.00 79.62 106 LEU A CA 1
ATOM 828 C C . LEU A 1 106 ? 16.720 0.537 11.323 1.00 79.62 106 LEU A C 1
ATOM 830 O O . LEU A 1 106 ? 17.512 0.020 12.112 1.00 79.62 106 LEU A O 1
ATOM 834 N N . LEU A 1 107 ? 16.512 0.005 10.116 1.00 79.06 107 LEU A N 1
ATOM 835 C CA . LEU A 1 107 ? 17.164 -1.231 9.681 1.00 79.06 107 LEU A CA 1
ATOM 836 C C . LEU A 1 107 ? 18.690 -1.074 9.515 1.00 79.06 107 LEU A C 1
ATOM 838 O O . LEU A 1 107 ? 19.411 -2.073 9.516 1.00 79.06 107 LEU A O 1
ATOM 842 N N . ILE A 1 108 ? 19.204 0.151 9.347 1.00 83.44 108 ILE A N 1
ATOM 843 C CA . ILE A 1 108 ? 20.642 0.451 9.433 1.00 83.44 108 ILE A CA 1
ATOM 844 C C . ILE A 1 108 ? 21.115 0.394 10.890 1.00 83.44 108 ILE A C 1
ATOM 846 O O . ILE A 1 108 ? 22.159 -0.205 11.145 1.00 83.44 108 ILE A O 1
ATOM 850 N N . ALA A 1 109 ? 20.365 0.975 11.832 1.00 81.62 109 ALA A N 1
ATOM 851 C CA . ALA A 1 109 ? 20.688 0.929 13.260 1.00 81.62 109 ALA A CA 1
ATOM 852 C C . ALA A 1 109 ? 20.713 -0.512 13.807 1.00 81.62 109 ALA A C 1
ATOM 854 O O . ALA A 1 109 ? 21.594 -0.852 14.594 1.00 81.62 109 ALA A O 1
ATOM 855 N N . ALA A 1 110 ? 19.830 -1.381 13.306 1.00 78.00 110 ALA A N 1
ATOM 856 C CA . ALA A 1 110 ? 19.786 -2.813 13.609 1.00 78.00 110 ALA A CA 1
ATOM 857 C C . ALA A 1 110 ? 20.830 -3.678 12.848 1.00 78.00 110 ALA A C 1
ATOM 859 O O . ALA A 1 110 ? 20.679 -4.896 12.779 1.00 78.00 110 ALA A O 1
ATOM 860 N N . ASP A 1 111 ? 21.855 -3.078 12.225 1.00 82.19 111 ASP A N 1
ATOM 861 C CA . ASP A 1 111 ? 22.922 -3.733 11.429 1.00 82.19 111 ASP A CA 1
ATOM 862 C C . ASP A 1 111 ? 22.424 -4.697 10.321 1.00 82.19 111 ASP A C 1
ATOM 864 O O . ASP A 1 111 ? 23.106 -5.622 9.863 1.00 82.19 111 ASP A O 1
ATOM 868 N N . VAL A 1 112 ? 21.206 -4.482 9.813 1.00 80.31 112 VAL A N 1
ATOM 869 C CA . VAL A 1 112 ? 20.651 -5.323 8.753 1.00 80.31 112 VAL A CA 1
ATOM 870 C C . VAL A 1 112 ? 21.334 -4.969 7.427 1.00 80.31 112 VAL A C 1
ATOM 872 O O . VAL A 1 112 ? 21.293 -3.835 6.940 1.00 80.31 112 VAL A O 1
ATOM 875 N N . SER A 1 113 ? 21.955 -5.964 6.782 1.00 84.75 113 SER A N 1
ATOM 876 C CA . SER A 1 113 ? 22.642 -5.765 5.493 1.00 84.75 113 SER A CA 1
ATOM 877 C C . SER A 1 1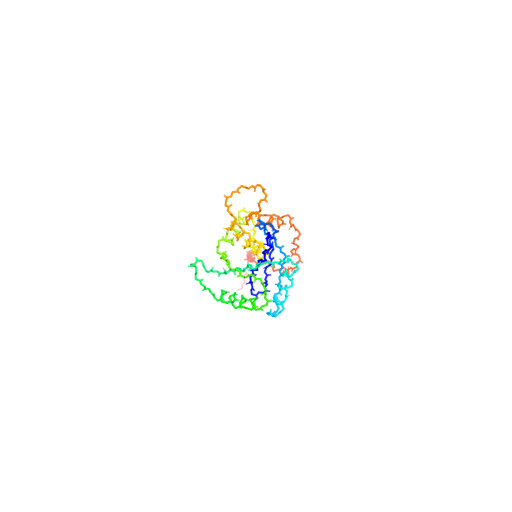13 ? 21.718 -5.170 4.417 1.00 84.75 113 SER A C 1
ATOM 879 O O . SER A 1 113 ? 20.570 -5.591 4.276 1.00 84.75 113 SER A O 1
ATOM 881 N N . ARG A 1 114 ? 22.232 -4.260 3.575 1.00 85.06 114 ARG A N 1
ATOM 882 C CA . ARG A 1 114 ? 21.456 -3.528 2.543 1.00 85.06 114 ARG A CA 1
ATOM 883 C C . ARG A 1 114 ? 20.538 -4.410 1.678 1.00 85.06 114 ARG A C 1
ATOM 885 O O . ARG A 1 114 ? 19.434 -3.996 1.337 1.00 85.06 114 ARG A O 1
ATOM 892 N N . ARG A 1 115 ? 20.968 -5.635 1.337 1.00 83.62 115 ARG A N 1
ATOM 893 C CA . ARG A 1 115 ? 20.146 -6.604 0.586 1.00 83.62 115 ARG A CA 1
ATOM 894 C C . ARG A 1 115 ? 18.967 -7.125 1.414 1.00 83.62 115 ARG A C 1
ATOM 896 O O . ARG A 1 115 ? 17.867 -7.210 0.877 1.00 83.62 115 ARG A O 1
ATOM 903 N N . LYS A 1 116 ? 19.191 -7.469 2.691 1.00 80.75 116 LYS A N 1
ATOM 904 C CA . LYS A 1 116 ? 18.115 -7.857 3.616 1.00 80.75 116 LYS A CA 1
ATOM 905 C C . LYS A 1 116 ? 17.158 -6.679 3.839 1.00 80.75 116 LYS A C 1
ATOM 907 O O . LYS A 1 116 ? 15.965 -6.887 3.675 1.00 80.75 116 LYS A O 1
ATOM 912 N N . ARG A 1 117 ? 17.658 -5.453 4.073 1.00 83.00 117 ARG A N 1
ATOM 913 C CA . ARG A 1 117 ? 16.813 -4.254 4.282 1.00 83.00 117 ARG A CA 1
ATOM 914 C C . ARG A 1 117 ? 15.824 -4.025 3.154 1.00 83.00 117 ARG A C 1
ATOM 916 O O . ARG A 1 117 ? 14.630 -3.957 3.405 1.00 83.00 117 ARG A O 1
ATOM 923 N N . LYS A 1 118 ? 16.304 -4.005 1.904 1.00 80.12 118 LYS A N 1
ATOM 924 C CA . LYS A 1 118 ? 15.417 -3.877 0.742 1.00 80.12 118 LYS A CA 1
ATOM 925 C C . LYS A 1 118 ? 14.366 -4.993 0.701 1.00 80.12 118 LYS A C 1
ATOM 927 O O . LYS A 1 118 ? 13.221 -4.724 0.382 1.00 80.12 118 LYS A O 1
ATOM 932 N N . GLY A 1 119 ? 14.736 -6.225 1.054 1.00 80.12 119 GLY A N 1
ATOM 933 C CA . GLY A 1 119 ? 13.797 -7.346 1.156 1.00 80.12 119 GLY A CA 1
ATOM 934 C C . GLY A 1 119 ? 12.800 -7.260 2.322 1.00 80.12 119 GLY A C 1
ATOM 935 O O . GLY A 1 119 ? 11.754 -7.896 2.242 1.00 80.12 119 GLY A O 1
ATOM 936 N N . VAL A 1 120 ? 13.089 -6.509 3.390 1.00 80.62 120 VAL A N 1
ATOM 937 C CA . VAL A 1 120 ? 12.103 -6.159 4.430 1.00 80.62 120 VAL A CA 1
ATOM 938 C C . VAL A 1 120 ? 11.172 -5.087 3.885 1.00 80.62 120 VAL A C 1
ATOM 940 O O . VAL A 1 120 ? 9.988 -5.358 3.736 1.00 80.62 120 VAL A O 1
ATOM 943 N N . ILE A 1 121 ? 11.719 -3.932 3.494 1.00 80.88 121 ILE A N 1
ATOM 944 C CA . ILE A 1 121 ? 10.962 -2.766 3.017 1.00 80.88 121 ILE A CA 1
ATOM 945 C C . ILE A 1 121 ? 10.013 -3.161 1.873 1.00 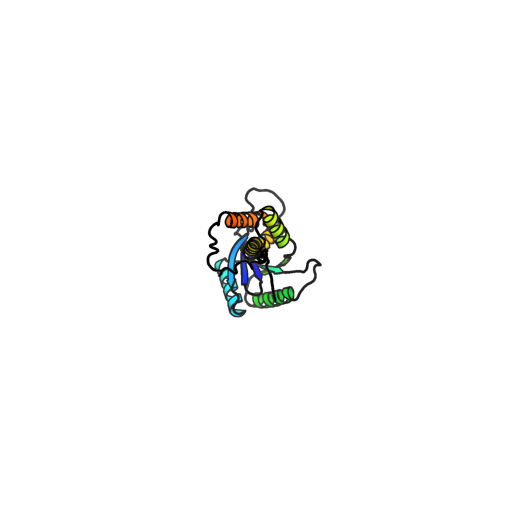80.88 121 ILE A C 1
ATOM 947 O O . ILE A 1 121 ? 8.815 -2.942 1.989 1.00 80.88 121 ILE A O 1
ATOM 951 N N . ASP A 1 122 ? 10.502 -3.863 0.842 1.00 81.12 122 ASP A N 1
ATOM 952 C CA . ASP A 1 122 ? 9.694 -4.357 -0.290 1.00 81.12 122 ASP A CA 1
ATOM 953 C C . ASP A 1 122 ? 8.544 -5.324 0.119 1.00 81.12 122 ASP A C 1
ATOM 955 O O . ASP A 1 122 ? 7.720 -5.657 -0.732 1.00 81.12 122 ASP A O 1
ATOM 959 N N . ARG A 1 123 ? 8.517 -5.854 1.356 1.00 81.31 123 ARG A N 1
ATOM 960 C CA . ARG A 1 123 ? 7.449 -6.736 1.886 1.00 81.31 123 ARG A CA 1
ATOM 961 C C . ARG A 1 123 ? 6.481 -6.024 2.832 1.00 81.31 123 ARG A C 1
ATOM 963 O O . ARG A 1 123 ? 5.330 -6.435 2.900 1.00 81.31 123 ARG A O 1
ATOM 970 N N . VAL A 1 124 ? 6.931 -4.998 3.557 1.00 86.12 124 VAL A N 1
ATOM 971 C CA . VAL A 1 124 ? 6.105 -4.260 4.533 1.00 86.12 124 VAL A CA 1
ATOM 972 C C . VAL A 1 124 ? 5.682 -2.864 4.058 1.00 86.12 124 VAL A C 1
ATOM 974 O O . VAL A 1 124 ? 4.915 -2.207 4.751 1.00 86.12 124 VAL A O 1
ATOM 977 N N . ALA A 1 125 ? 6.117 -2.417 2.872 1.00 88.19 125 ALA A N 1
ATOM 978 C CA . ALA A 1 125 ? 5.837 -1.082 2.325 1.00 88.19 125 ALA A CA 1
ATOM 979 C C . ALA A 1 125 ? 4.353 -0.675 2.395 1.00 88.19 125 ALA A C 1
ATOM 981 O O . ALA A 1 125 ? 4.046 0.408 2.885 1.00 88.19 125 ALA A O 1
ATOM 982 N N . ALA A 1 126 ? 3.428 -1.555 1.995 1.00 92.12 126 ALA A N 1
ATOM 983 C CA . ALA A 1 126 ? 1.991 -1.279 2.062 1.00 92.12 126 ALA A CA 1
ATOM 984 C C . ALA A 1 126 ? 1.461 -1.133 3.504 1.00 92.12 126 ALA A C 1
ATOM 986 O O . ALA A 1 126 ? 0.572 -0.321 3.751 1.00 92.12 126 ALA A O 1
ATOM 987 N N . ALA A 1 127 ? 2.016 -1.878 4.468 1.00 92.12 127 ALA A N 1
ATOM 988 C CA . ALA A 1 127 ? 1.630 -1.770 5.876 1.00 92.12 127 ALA A CA 1
ATOM 989 C C . ALA A 1 127 ? 2.202 -0.500 6.516 1.00 92.12 127 ALA A C 1
ATOM 991 O O . ALA A 1 127 ? 1.484 0.203 7.213 1.00 92.12 127 ALA A O 1
ATOM 992 N N . ILE A 1 128 ? 3.449 -0.147 6.197 1.00 89.25 128 ILE A N 1
ATOM 993 C CA . ILE A 1 128 ? 4.082 1.120 6.591 1.00 89.25 128 ILE A CA 1
ATOM 994 C C . ILE A 1 128 ? 3.306 2.327 6.034 1.00 89.25 128 ILE A C 1
ATOM 996 O O . ILE A 1 128 ? 3.053 3.294 6.754 1.00 89.25 128 ILE A O 1
ATOM 1000 N N . LEU A 1 129 ? 2.912 2.268 4.756 1.00 90.38 129 LEU A N 1
ATOM 1001 C CA . LEU A 1 129 ? 2.072 3.270 4.093 1.00 90.38 129 LEU A CA 1
ATOM 1002 C C . LEU A 1 129 ? 0.751 3.462 4.850 1.00 90.38 129 LEU A C 1
ATOM 1004 O O . LEU A 1 129 ? 0.376 4.592 5.162 1.00 90.38 129 LEU A O 1
ATOM 1008 N N . LEU A 1 130 ? 0.071 2.356 5.163 1.00 93.12 130 LEU A N 1
ATOM 1009 C CA . LEU A 1 130 ? -1.198 2.377 5.881 1.00 93.12 130 LEU A CA 1
ATOM 1010 C C . LEU A 1 130 ? -1.046 2.881 7.314 1.00 93.12 130 LEU A C 1
ATOM 1012 O O . LEU A 1 130 ? -1.816 3.739 7.727 1.00 93.12 130 LEU A O 1
ATOM 1016 N N . GLN A 1 131 ? -0.041 2.409 8.050 1.00 90.81 131 GLN A N 1
ATOM 1017 C CA . GLN A 1 131 ? 0.181 2.808 9.436 1.00 90.81 131 GLN A CA 1
ATOM 1018 C C . GLN A 1 131 ? 0.399 4.322 9.545 1.00 90.81 131 GLN A C 1
ATOM 1020 O O . GLN A 1 131 ? -0.260 4.981 10.344 1.00 90.81 131 GLN A O 1
ATOM 1025 N N . SER A 1 132 ? 1.211 4.899 8.653 1.00 88.94 132 SER A N 1
ATOM 1026 C CA . SER A 1 132 ? 1.416 6.351 8.576 1.00 88.94 132 SER A CA 1
ATOM 1027 C C . SER A 1 132 ? 0.129 7.129 8.261 1.00 88.94 132 SER A C 1
ATOM 1029 O O . SER A 1 132 ? -0.099 8.207 8.819 1.00 88.94 132 SER A O 1
ATOM 1031 N N . TYR A 1 133 ? -0.741 6.588 7.402 1.00 90.44 133 TYR A N 1
ATOM 1032 C CA . TYR A 1 133 ? -2.055 7.176 7.136 1.00 90.44 133 TYR A CA 1
ATOM 1033 C C . TYR A 1 133 ? -2.953 7.135 8.384 1.00 90.44 133 TYR A C 1
ATOM 1035 O O . TYR A 1 133 ? -3.498 8.176 8.760 1.00 90.44 133 TYR A O 1
ATOM 1043 N N . LEU A 1 134 ? -3.048 5.990 9.072 1.00 90.00 134 LEU A N 1
ATOM 1044 C CA . LEU A 1 134 ? -3.841 5.823 10.301 1.00 90.00 134 LEU A CA 1
ATOM 1045 C C . LEU A 1 134 ? -3.356 6.748 11.431 1.00 90.00 134 LEU A C 1
ATOM 1047 O O . LEU A 1 134 ? -4.164 7.429 12.066 1.00 90.00 134 LEU A O 1
ATOM 1051 N N . GLU A 1 135 ? -2.040 6.835 11.640 1.00 86.94 135 GLU A N 1
ATOM 1052 C CA . GLU A 1 135 ? -1.402 7.738 12.608 1.00 86.94 135 GLU A CA 1
ATOM 1053 C C . GLU A 1 135 ? -1.768 9.205 12.339 1.00 86.94 135 GLU A C 1
ATOM 1055 O O . GLU A 1 135 ? -2.156 9.925 13.258 1.00 86.94 135 GLU A O 1
ATOM 1060 N N . SER A 1 136 ? -1.716 9.647 11.078 1.00 85.75 136 SER A N 1
ATOM 1061 C CA . SER A 1 136 ? -2.036 11.037 10.713 1.00 85.75 136 SER A CA 1
ATOM 1062 C C . SER A 1 136 ? -3.515 11.419 10.883 1.00 85.75 136 SER A C 1
ATOM 1064 O O . SER A 1 136 ? -3.824 12.601 11.053 1.00 85.75 136 SER A O 1
ATOM 1066 N N . HIS A 1 137 ? -4.421 10.434 10.878 1.00 81.31 137 HIS A N 1
ATOM 1067 C CA . HIS A 1 137 ? -5.863 10.628 11.069 1.00 81.31 137 HIS A CA 1
ATOM 1068 C C . HIS A 1 137 ? -6.329 10.344 12.506 1.00 81.31 137 HIS A C 1
ATOM 1070 O O . HIS A 1 137 ? -7.469 10.658 12.858 1.00 81.31 137 HIS A O 1
ATOM 1076 N N . THR A 1 138 ? -5.454 9.811 13.363 1.00 73.75 138 THR A N 1
ATOM 1077 C CA . THR A 1 138 ? -5.754 9.555 14.775 1.00 73.75 138 THR A CA 1
ATOM 1078 C C . THR A 1 138 ? -5.419 10.793 15.619 1.00 73.75 138 THR A C 1
ATOM 1080 O O . THR A 1 138 ? -4.255 11.189 15.702 1.00 73.75 138 THR A O 1
ATOM 1083 N N . PRO A 1 139 ? -6.395 11.443 16.286 1.00 57.28 139 PRO A N 1
ATOM 1084 C CA . PRO A 1 139 ? -6.115 12.620 17.102 1.00 57.28 139 PRO A CA 1
ATOM 1085 C C . PRO A 1 139 ? -5.226 12.253 18.296 1.00 57.28 139 PRO A C 1
ATOM 1087 O O . PRO A 1 139 ? -5.544 11.350 19.068 1.00 57.28 139 PRO A O 1
ATOM 1090 N N . ALA A 1 140 ? -4.128 12.989 18.475 1.00 53.97 140 ALA A N 1
ATOM 1091 C CA . ALA A 1 140 ? -3.094 12.673 19.456 1.00 53.97 140 ALA A CA 1
ATOM 1092 C C . ALA A 1 140 ? -3.616 12.612 20.907 1.00 53.97 140 ALA A C 1
ATOM 1094 O O . ALA A 1 140 ? -3.777 13.651 21.559 1.00 53.97 140 ALA A O 1
ATOM 1095 N N . LYS A 1 141 ? -3.819 11.390 21.428 1.00 47.50 141 LYS A N 1
ATOM 1096 C CA . LYS A 1 141 ? -3.822 11.061 22.864 1.00 47.50 141 LYS A CA 1
ATOM 1097 C C . LYS A 1 141 ? -3.814 9.551 23.135 1.00 47.50 141 LYS A C 1
ATOM 1099 O O . LYS A 1 141 ? -4.764 8.865 22.790 1.00 47.50 141 LYS A O 1
ATOM 1104 N N . THR A 1 142 ? -2.780 9.115 23.863 1.00 46.94 142 THR A N 1
ATOM 1105 C CA . THR A 1 142 ? -2.798 8.044 24.884 1.00 46.94 142 THR A CA 1
ATOM 1106 C C . THR A 1 142 ? -3.620 6.781 24.579 1.00 46.94 142 THR A C 1
ATOM 1108 O O . THR A 1 142 ? -4.825 6.786 24.824 1.00 46.94 142 THR A O 1
ATOM 1111 N N . HIS A 1 143 ? -2.970 5.661 24.239 1.00 46.94 143 HIS A N 1
ATOM 1112 C CA . HIS A 1 143 ? -2.762 4.545 25.184 1.00 46.94 143 HIS A CA 1
ATOM 1113 C C . HIS A 1 143 ? -2.011 3.351 24.568 1.00 46.94 143 HIS A C 1
ATOM 1115 O O . HIS A 1 143 ? -1.850 3.234 23.359 1.00 46.94 143 HIS A O 1
ATOM 1121 N N . AS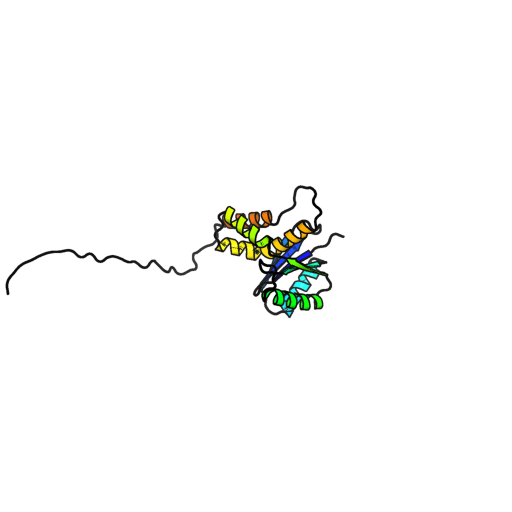P A 1 144 ? -1.533 2.501 25.471 1.00 49.12 144 ASP A N 1
ATOM 1122 C CA . ASP A 1 144 ? -0.709 1.309 25.281 1.00 49.12 144 ASP A CA 1
ATOM 1123 C C . ASP A 1 144 ? -1.267 0.329 24.226 1.00 49.12 144 ASP A C 1
ATOM 1125 O O . ASP A 1 144 ? -2.430 -0.070 24.302 1.00 49.12 144 ASP A O 1
ATOM 1129 N N . GLY A 1 145 ? -0.420 -0.114 23.284 1.00 53.03 145 GLY A N 1
ATOM 1130 C CA . GLY A 1 145 ? -0.741 -1.182 22.321 1.00 53.03 145 GLY A CA 1
ATOM 1131 C C . GLY A 1 145 ? -0.897 -0.771 20.850 1.00 53.03 145 GLY A C 1
ATOM 1132 O O . GLY A 1 145 ? -1.289 -1.610 20.043 1.00 53.03 145 GLY A O 1
ATOM 1133 N N . GLN A 1 146 ? -0.598 0.477 20.479 1.00 56.62 146 GLN A N 1
ATOM 1134 C CA . GLN A 1 146 ? -0.461 0.866 19.069 1.00 56.62 146 GLN A CA 1
ATOM 1135 C C . GLN A 1 146 ? 0.888 0.395 18.517 1.00 56.62 146 GLN A C 1
ATOM 1137 O O . GLN A 1 146 ? 1.909 0.648 19.146 1.00 56.62 146 GLN A O 1
ATOM 1142 N N . THR A 1 147 ? 0.890 -0.242 17.344 1.00 63.84 147 THR A N 1
ATOM 1143 C CA . THR A 1 147 ? 2.117 -0.557 16.597 1.00 63.84 147 THR A CA 1
ATOM 1144 C C . THR A 1 147 ? 2.405 0.573 15.617 1.00 63.84 147 THR A C 1
ATOM 1146 O O . THR A 1 147 ? 1.645 0.791 14.676 1.00 63.84 147 THR A O 1
ATOM 1149 N N . SER A 1 148 ? 3.492 1.297 15.839 1.00 76.88 148 SER A N 1
ATOM 1150 C CA . SER A 1 148 ? 3.989 2.335 14.939 1.00 76.88 148 SER A CA 1
ATOM 1151 C C . SER A 1 148 ? 4.584 1.754 13.654 1.00 76.88 148 SER A C 1
ATOM 1153 O O . SER A 1 148 ? 4.979 0.586 13.587 1.00 76.88 148 SER A O 1
ATOM 1155 N N . ALA A 1 149 ? 4.733 2.593 12.625 1.00 74.50 149 ALA A N 1
ATOM 1156 C CA . ALA A 1 149 ? 5.473 2.214 11.417 1.00 74.50 149 ALA A CA 1
ATOM 1157 C C . ALA A 1 149 ? 6.935 1.792 11.704 1.00 74.50 149 ALA A C 1
ATOM 1159 O O . ALA A 1 149 ? 7.526 1.060 10.910 1.00 74.50 149 ALA A O 1
ATOM 1160 N N . GLU A 1 150 ? 7.508 2.239 12.826 1.00 74.19 150 GLU A N 1
ATOM 1161 C CA . GLU A 1 150 ? 8.858 1.891 13.281 1.00 74.19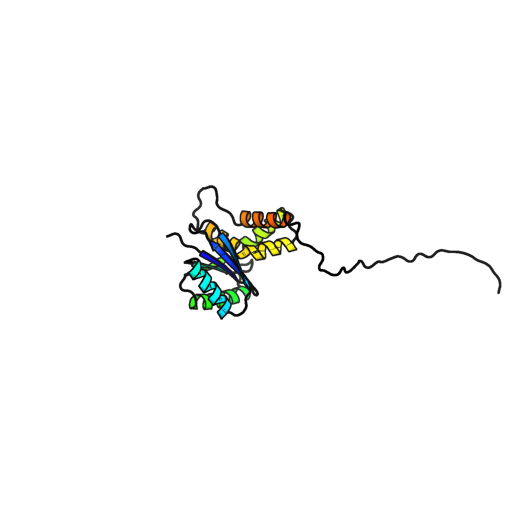 150 GLU A CA 1
ATOM 1162 C C . GLU A 1 150 ? 8.893 0.470 13.872 1.00 74.19 150 GLU A C 1
ATOM 1164 O O . GLU A 1 150 ? 9.699 -0.355 13.445 1.00 74.19 150 GLU A O 1
ATOM 1169 N N . GLU A 1 151 ? 7.942 0.129 14.745 1.00 76.94 151 GLU A N 1
ATOM 1170 C CA . GLU A 1 151 ? 7.820 -1.211 15.344 1.00 76.94 151 GLU A CA 1
ATOM 1171 C C . GLU A 1 151 ? 7.510 -2.300 14.297 1.00 76.94 151 GLU A C 1
ATOM 1173 O O . GLU A 1 151 ? 8.085 -3.387 14.363 1.00 76.94 151 GLU A O 1
ATOM 1178 N N . ILE A 1 152 ? 6.698 -2.000 13.267 1.00 78.19 152 ILE A N 1
ATOM 1179 C CA . ILE A 1 152 ? 6.488 -2.903 12.110 1.00 78.19 152 ILE A CA 1
ATOM 1180 C C . ILE A 1 152 ? 7.823 -3.218 11.410 1.00 78.19 152 ILE A C 1
ATOM 1182 O O . ILE A 1 152 ? 8.040 -4.323 10.912 1.00 78.19 152 ILE A O 1
ATOM 1186 N N . VAL A 1 153 ? 8.734 -2.249 11.331 1.00 75.56 153 VAL A N 1
ATOM 1187 C CA . VAL A 1 153 ? 10.035 -2.434 10.679 1.00 75.56 153 VAL A CA 1
ATOM 1188 C C . VAL A 1 153 ? 10.988 -3.245 11.558 1.00 75.56 153 VAL A C 1
ATOM 1190 O O . VAL A 1 153 ? 11.720 -4.090 11.031 1.00 75.56 153 VAL A O 1
ATOM 1193 N N . GLU A 1 154 ? 10.971 -3.016 12.870 1.00 76.19 154 GLU A N 1
ATOM 1194 C CA . GLU A 1 154 ? 11.810 -3.726 13.839 1.00 76.19 154 GLU A CA 1
ATOM 1195 C C . GLU A 1 154 ? 11.408 -5.202 13.973 1.00 76.19 154 GLU A C 1
ATOM 1197 O O . GLU A 1 154 ? 12.253 -6.066 13.733 1.00 76.19 154 GLU A O 1
ATOM 1202 N N . GLU A 1 155 ? 10.126 -5.512 14.205 1.00 80.00 155 GLU A N 1
ATOM 1203 C CA . GLU A 1 155 ? 9.602 -6.889 14.315 1.00 80.00 155 GLU A CA 1
ATOM 1204 C C . GLU A 1 155 ? 10.008 -7.754 13.100 1.00 80.00 155 GLU A C 1
ATOM 1206 O O . GLU A 1 155 ? 10.522 -8.875 13.216 1.00 80.00 155 GLU A O 1
ATOM 1211 N N . TRP A 1 156 ? 9.848 -7.200 11.895 1.00 73.00 156 TRP A N 1
ATOM 1212 C CA . TRP A 1 156 ? 10.179 -7.880 10.640 1.00 73.00 156 TRP A CA 1
ATOM 1213 C C . TRP A 1 156 ? 11.683 -7.876 10.327 1.00 73.00 156 TRP A C 1
ATOM 1215 O O . TRP A 1 156 ? 12.158 -8.701 9.533 1.00 73.00 156 TRP A O 1
ATOM 1225 N N . GLY A 1 157 ? 12.440 -6.966 10.943 1.00 69.94 157 GLY A N 1
ATOM 1226 C CA . GLY A 1 157 ? 13.897 -6.927 10.936 1.00 69.94 157 GLY A CA 1
ATOM 1227 C C . GLY A 1 157 ? 14.498 -8.042 11.790 1.00 69.94 157 GLY A C 1
ATOM 1228 O O . GLY A 1 157 ? 15.321 -8.810 11.283 1.00 69.94 157 GLY A O 1
ATOM 1229 N N . GLU A 1 158 ? 14.050 -8.174 13.041 1.00 68.94 158 GLU A N 1
ATOM 1230 C CA . GLU A 1 158 ? 14.491 -9.192 14.005 1.00 68.94 158 GLU A CA 1
ATOM 1231 C C . GLU A 1 158 ? 14.206 -10.614 13.510 1.00 68.94 158 GLU A C 1
ATOM 1233 O O . GLU A 1 158 ? 15.100 -11.465 13.515 1.00 68.94 158 GLU A O 1
ATOM 1238 N N . SER A 1 159 ? 13.014 -10.851 12.948 1.00 68.38 159 SER A N 1
ATOM 1239 C CA . SER A 1 159 ? 12.649 -12.129 12.318 1.00 68.38 159 SER A CA 1
ATOM 1240 C C . SER A 1 159 ? 13.661 -12.582 11.244 1.00 68.38 159 SER A C 1
ATOM 1242 O O . SER A 1 159 ? 13.967 -13.770 11.116 1.00 68.38 159 SER A O 1
ATOM 1244 N N . LEU A 1 160 ? 14.259 -11.638 10.499 1.00 60.69 160 LEU A N 1
ATOM 1245 C CA . LEU A 1 160 ? 15.312 -11.937 9.520 1.00 60.69 160 LEU A CA 1
ATOM 1246 C C . LEU A 1 160 ? 16.718 -12.093 10.119 1.00 60.69 160 LEU A C 1
ATOM 1248 O O . LEU A 1 160 ? 17.632 -12.505 9.390 1.00 60.69 160 LEU A O 1
ATOM 1252 N N . GLN A 1 161 ? 16.944 -11.723 11.378 1.00 61.31 161 GLN A N 1
ATOM 1253 C CA . GLN A 1 161 ? 18.206 -11.973 12.078 1.00 61.31 161 GLN A CA 1
ATOM 1254 C C . GLN A 1 161 ? 18.236 -13.399 12.631 1.00 61.31 161 GLN A C 1
ATOM 1256 O O . GLN A 1 161 ? 19.201 -14.118 12.368 1.00 61.31 161 GLN A O 1
ATOM 1261 N N . ASP A 1 162 ? 17.150 -13.830 13.279 1.00 56.81 162 ASP A N 1
ATOM 1262 C CA . ASP A 1 162 ? 17.007 -15.187 13.826 1.00 56.81 162 ASP A CA 1
ATOM 1263 C C . ASP A 1 162 ? 16.886 -16.259 12.721 1.00 56.81 162 ASP A C 1
ATOM 1265 O O . ASP A 1 162 ? 17.313 -17.407 12.881 1.00 56.81 162 ASP A O 1
ATOM 1269 N N . SER A 1 163 ? 16.427 -15.875 11.519 1.00 50.44 163 SER A N 1
ATOM 1270 C CA . SER A 1 163 ? 16.464 -16.732 10.328 1.00 50.44 163 SER A CA 1
ATOM 1271 C C . SER A 1 163 ? 17.903 -16.973 9.813 1.00 50.44 163 SER A C 1
ATOM 1273 O O . SER A 1 163 ? 18.318 -16.476 8.758 1.00 50.44 163 SER A O 1
ATOM 1275 N N . SER A 1 164 ? 18.665 -17.804 10.528 1.00 43.47 164 SER A N 1
ATOM 1276 C CA . SER A 1 164 ? 19.924 -18.409 10.057 1.00 43.47 164 SER A CA 1
ATOM 1277 C C . SER A 1 164 ? 19.713 -19.350 8.856 1.00 43.47 164 SER A C 1
ATOM 1279 O O . SER A 1 164 ? 20.645 -19.631 8.102 1.00 43.47 164 SER A O 1
ATOM 1281 N N . ALA A 1 165 ? 18.467 -19.770 8.616 1.00 38.62 165 ALA A N 1
ATOM 1282 C CA . ALA A 1 165 ? 18.032 -20.591 7.490 1.00 38.62 165 ALA A CA 1
ATOM 1283 C C . ALA A 1 165 ? 17.813 -19.787 6.188 1.00 38.62 165 ALA A C 1
ATOM 1285 O O . ALA A 1 165 ? 16.721 -19.765 5.625 1.00 38.62 165 ALA A O 1
ATOM 1286 N N . TYR A 1 166 ? 18.875 -19.168 5.665 1.00 37.97 166 TYR A N 1
ATOM 1287 C CA . TYR A 1 166 ? 18.965 -18.874 4.229 1.00 37.97 166 TYR A CA 1
ATOM 1288 C C . TYR A 1 166 ? 20.195 -19.574 3.663 1.00 37.97 166 TYR A C 1
ATOM 1290 O O . TYR A 1 166 ? 21.302 -19.032 3.661 1.00 37.97 166 TYR A O 1
ATOM 1298 N N . ASP A 1 167 ? 19.987 -20.811 3.214 1.00 36.25 167 ASP A N 1
ATOM 1299 C CA . ASP A 1 167 ? 21.038 -21.629 2.627 1.00 36.25 167 ASP A CA 1
ATOM 1300 C C . ASP A 1 167 ? 21.611 -20.955 1.367 1.00 36.25 167 ASP A C 1
ATOM 1302 O O . ASP A 1 167 ? 20.924 -20.733 0.368 1.00 36.25 167 ASP A O 1
ATOM 1306 N N . ALA A 1 168 ? 22.899 -20.618 1.424 1.00 39.78 168 ALA A N 1
ATOM 1307 C CA . ALA A 1 168 ? 23.638 -20.029 0.315 1.00 39.78 168 ALA A CA 1
ATOM 1308 C C . ALA A 1 168 ? 24.180 -21.082 -0.678 1.00 39.78 168 ALA A C 1
ATOM 1310 O O . ALA A 1 168 ? 24.887 -20.717 -1.621 1.00 39.78 168 ALA A O 1
ATOM 1311 N N . SER A 1 169 ? 23.850 -22.372 -0.521 1.00 36.47 169 SER A N 1
ATOM 1312 C CA . SER A 1 169 ? 24.339 -23.489 -1.348 1.00 36.47 169 SER A CA 1
ATOM 1313 C C . SER A 1 169 ? 23.684 -23.611 -2.741 1.00 36.47 169 SER A C 1
ATOM 1315 O O . SER A 1 169 ? 23.518 -24.691 -3.299 1.00 36.47 169 SER A O 1
ATOM 1317 N N . SER A 1 170 ? 23.342 -22.488 -3.381 1.00 34.50 170 SER A N 1
ATOM 1318 C CA . SER A 1 170 ? 22.805 -22.473 -4.755 1.00 34.50 170 SER A CA 1
ATOM 1319 C C . SER A 1 170 ? 23.326 -21.318 -5.613 1.00 34.50 170 SER A C 1
ATOM 1321 O O . SER A 1 170 ? 22.588 -20.734 -6.401 1.00 34.50 170 SER A O 1
ATOM 1323 N N . HIS A 1 171 ? 24.615 -20.982 -5.495 1.00 31.28 171 HIS A N 1
ATOM 1324 C CA . HIS A 1 171 ? 25.347 -20.193 -6.497 1.00 31.28 171 HIS A CA 1
ATOM 1325 C C . HIS A 1 171 ? 26.728 -20.826 -6.761 1.00 31.28 171 HIS A C 1
ATOM 1327 O O . HIS A 1 171 ? 27.497 -21.003 -5.814 1.00 31.28 171 HIS A O 1
ATOM 1333 N N . PRO A 1 172 ? 27.095 -21.153 -8.019 1.00 34.38 172 PRO A N 1
ATOM 1334 C CA . PRO A 1 172 ? 28.398 -21.733 -8.316 1.00 34.38 172 PRO A CA 1
ATOM 1335 C C . PRO A 1 172 ? 29.523 -20.729 -8.042 1.00 34.38 172 PRO A C 1
ATOM 1337 O O . PRO A 1 172 ? 29.567 -19.616 -8.573 1.00 34.38 172 PRO A O 1
ATOM 1340 N N . HIS A 1 173 ? 30.452 -21.165 -7.200 1.00 31.72 173 HIS A N 1
ATOM 1341 C CA . HIS A 1 173 ? 31.572 -20.404 -6.667 1.00 31.72 173 HIS A CA 1
ATOM 1342 C C . HIS A 1 173 ? 32.476 -19.855 -7.792 1.00 31.72 173 HIS A C 1
ATOM 1344 O O . HIS A 1 173 ? 33.260 -20.589 -8.394 1.00 31.72 173 HIS A O 1
ATOM 1350 N N . ARG A 1 174 ? 32.442 -18.539 -8.056 1.00 38.16 174 ARG A N 1
ATOM 1351 C CA . ARG A 1 174 ? 33.560 -17.874 -8.752 1.00 38.16 174 ARG A CA 1
ATOM 1352 C C . ARG A 1 174 ? 34.706 -17.716 -7.756 1.00 38.16 174 ARG A C 1
ATOM 1354 O O . ARG A 1 174 ? 34.693 -16.800 -6.939 1.00 38.16 174 ARG A O 1
ATOM 1361 N N . GLY A 1 175 ? 35.652 -18.652 -7.803 1.00 33.19 175 GLY A N 1
ATOM 1362 C CA . GLY A 1 175 ? 36.832 -18.652 -6.938 1.00 33.19 175 GLY A CA 1
ATOM 1363 C C . GLY A 1 175 ? 37.756 -17.440 -7.164 1.00 33.19 175 GLY A C 1
ATOM 1364 O O . GLY A 1 175 ? 37.665 -16.774 -8.203 1.00 33.19 175 GLY A O 1
ATOM 1365 N N . PRO A 1 176 ? 38.657 -17.136 -6.210 1.00 35.84 176 PRO A N 1
ATOM 1366 C CA . PRO A 1 176 ? 39.542 -15.978 -6.299 1.00 35.84 176 PRO A CA 1
ATOM 1367 C C . PRO A 1 176 ? 40.535 -16.095 -7.462 1.00 35.84 176 PRO A C 1
ATOM 1369 O O . PRO A 1 176 ? 41.087 -17.162 -7.724 1.00 35.84 176 PRO A O 1
ATOM 1372 N N . ARG A 1 177 ? 40.828 -14.972 -8.129 1.00 42.66 177 ARG A N 1
ATOM 1373 C CA . ARG A 1 177 ? 41.938 -14.890 -9.090 1.00 42.66 177 ARG A CA 1
ATOM 1374 C C . ARG A 1 177 ? 43.268 -14.883 -8.333 1.00 42.66 177 ARG A C 1
ATOM 1376 O O . ARG A 1 177 ? 43.688 -13.833 -7.851 1.00 42.66 177 ARG A O 1
ATOM 1383 N N . ASP A 1 178 ? 43.924 -16.037 -8.257 1.00 38.94 178 ASP A N 1
ATOM 1384 C CA . ASP A 1 178 ? 45.274 -16.163 -7.701 1.00 38.94 178 ASP A CA 1
ATOM 1385 C C . ASP A 1 178 ? 46.276 -15.343 -8.543 1.00 38.94 178 ASP A C 1
ATOM 1387 O O . ASP A 1 178 ? 46.489 -15.610 -9.727 1.00 38.94 178 ASP A O 1
ATOM 1391 N N . ARG A 1 179 ? 46.879 -14.313 -7.935 1.00 42.53 179 ARG A N 1
ATOM 1392 C CA . ARG A 1 179 ? 48.042 -13.592 -8.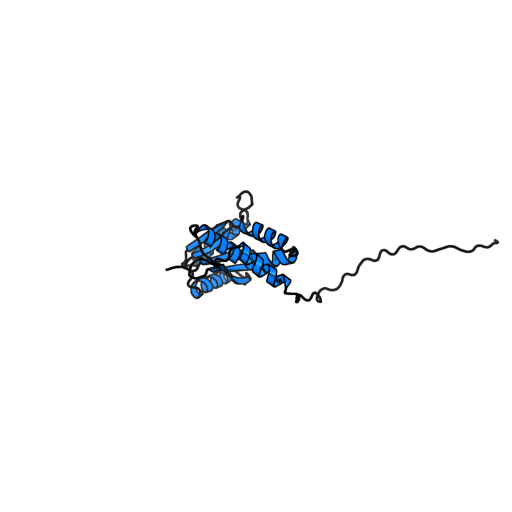478 1.00 42.53 179 ARG A CA 1
ATOM 1393 C C . ARG A 1 179 ? 49.299 -14.056 -7.749 1.00 42.53 179 ARG A C 1
ATOM 1395 O O . ARG A 1 179 ? 49.879 -13.310 -6.959 1.00 42.53 179 ARG A O 1
ATOM 1402 N N . ARG A 1 180 ? 49.739 -15.280 -8.035 1.00 38.75 180 ARG A N 1
ATOM 1403 C CA . ARG A 1 180 ? 50.997 -15.798 -7.499 1.00 38.75 180 ARG A CA 1
ATOM 1404 C C . ARG A 1 180 ? 52.202 -15.267 -8.270 1.00 38.75 180 ARG A C 1
ATOM 1406 O O . ARG A 1 180 ? 52.354 -15.462 -9.475 1.00 38.75 180 ARG A O 1
ATOM 1413 N N . THR A 1 181 ? 53.067 -14.588 -7.531 1.00 42.12 181 THR A N 1
ATOM 1414 C CA . THR A 1 181 ? 54.372 -14.091 -7.961 1.00 42.12 181 THR A CA 1
ATOM 1415 C C . THR A 1 181 ? 55.287 -15.245 -8.376 1.00 42.12 181 THR A C 1
ATOM 1417 O O . THR A 1 181 ? 55.486 -16.192 -7.619 1.00 42.12 181 THR A O 1
ATOM 1420 N N . HIS A 1 182 ? 55.898 -15.156 -9.559 1.00 39.25 182 HIS A N 1
ATOM 1421 C CA . HIS A 1 182 ? 57.008 -16.037 -9.922 1.00 39.25 182 HIS A CA 1
ATOM 1422 C C . HIS A 1 182 ? 58.328 -15.428 -9.445 1.00 39.25 182 HIS A C 1
ATOM 1424 O O . HIS A 1 182 ? 58.779 -14.404 -9.953 1.00 39.25 182 HIS A O 1
ATOM 1430 N N . ARG A 1 183 ? 58.947 -16.084 -8.462 1.00 38.19 183 ARG A N 1
ATOM 1431 C CA . ARG A 1 183 ? 60.319 -15.836 -8.012 1.00 38.19 183 ARG A CA 1
ATOM 1432 C C . ARG A 1 183 ? 61.085 -17.144 -8.205 1.00 38.19 183 ARG A C 1
ATOM 1434 O O . ARG A 1 183 ? 60.864 -18.083 -7.449 1.00 38.19 183 ARG A O 1
ATOM 1441 N N . ILE A 1 184 ? 61.943 -17.213 -9.221 1.00 44.12 184 ILE A N 1
ATOM 1442 C CA . ILE A 1 184 ? 62.834 -18.359 -9.469 1.00 44.12 184 ILE A CA 1
ATOM 1443 C C . ILE A 1 184 ? 64.270 -17.914 -9.152 1.00 44.12 184 ILE A C 1
ATOM 1445 O O . ILE A 1 184 ? 64.636 -16.774 -9.442 1.00 44.12 184 ILE A O 1
ATOM 1449 N N . GLY A 1 185 ? 65.051 -18.768 -8.487 1.00 36.38 185 GLY A N 1
ATOM 1450 C CA . GLY A 1 185 ? 66.402 -18.453 -8.006 1.00 36.38 185 GLY A CA 1
ATOM 1451 C C . GLY A 1 185 ? 67.551 -18.901 -8.925 1.00 36.38 185 GLY A C 1
ATOM 1452 O O . GLY A 1 185 ? 67.373 -19.763 -9.778 1.00 36.38 185 GLY A O 1
ATOM 1453 N N . ARG A 1 186 ? 68.734 -18.311 -8.675 1.00 39.06 186 ARG A N 1
ATOM 1454 C CA . ARG A 1 186 ? 70.107 -18.769 -9.042 1.00 39.06 186 ARG A CA 1
ATOM 1455 C C . ARG A 1 186 ? 70.406 -20.201 -8.517 1.00 39.06 186 ARG A C 1
ATOM 1457 O O . ARG A 1 186 ? 69.655 -20.628 -7.645 1.00 39.06 186 ARG A O 1
ATOM 1464 N N . VAL A 1 187 ? 71.466 -20.975 -8.838 1.00 39.84 187 VAL A N 1
ATOM 1465 C CA . VAL A 1 187 ? 72.760 -20.943 -9.626 1.00 39.84 187 VAL A CA 1
ATOM 1466 C C . VAL A 1 187 ? 73.020 -22.401 -10.167 1.00 39.84 187 VAL A C 1
ATOM 1468 O O . VAL A 1 187 ? 72.106 -23.195 -9.920 1.00 39.84 187 VAL A O 1
ATOM 1471 N N . PRO A 1 188 ? 74.137 -22.868 -10.823 1.00 48.06 188 PRO A N 1
ATOM 1472 C CA . PRO A 1 188 ? 75.491 -22.312 -11.159 1.00 48.06 188 PRO A CA 1
ATOM 1473 C C . PRO A 1 188 ? 75.510 -21.495 -12.476 1.00 48.06 188 PRO A C 1
ATOM 1475 O O . PRO A 1 188 ? 74.438 -21.031 -12.864 1.00 48.06 188 PRO A O 1
ATOM 1478 N N . ASP A 1 189 ? 76.604 -21.130 -13.176 1.00 47.19 189 ASP A N 1
ATOM 1479 C CA . ASP A 1 189 ? 78.086 -21.362 -13.179 1.00 47.19 189 ASP A CA 1
ATOM 1480 C C . ASP A 1 189 ? 78.703 -22.467 -14.093 1.00 47.19 189 ASP A C 1
ATOM 1482 O O . ASP A 1 189 ? 78.082 -23.491 -14.359 1.00 47.19 189 ASP A O 1
ATOM 1486 N N . ASP A 1 190 ? 79.945 -22.198 -14.532 1.00 42.53 190 ASP A N 1
ATOM 1487 C CA . ASP A 1 190 ? 80.931 -22.975 -15.320 1.00 42.53 190 ASP A CA 1
ATOM 1488 C C . ASP A 1 190 ? 80.856 -23.096 -16.874 1.00 42.53 190 ASP A C 1
ATOM 1490 O O . ASP A 1 190 ? 80.251 -23.995 -17.450 1.00 42.53 190 ASP A O 1
ATOM 1494 N N . SER A 1 191 ? 81.665 -22.236 -17.518 1.00 43.53 191 SER A N 1
ATOM 1495 C CA . SER A 1 191 ? 82.885 -22.595 -18.286 1.00 43.53 191 SER A CA 1
ATOM 1496 C C . SER A 1 191 ? 82.877 -23.211 -19.713 1.00 43.53 191 SER A C 1
ATOM 1498 O O . SER A 1 191 ? 82.357 -24.288 -19.972 1.00 43.53 191 SER A O 1
ATOM 1500 N N . MET A 1 192 ? 83.716 -22.572 -20.555 1.00 43.97 192 MET A N 1
ATOM 1501 C CA . MET A 1 192 ? 84.358 -22.996 -21.827 1.00 43.97 192 MET A CA 1
ATOM 1502 C C . MET A 1 192 ? 83.526 -23.084 -23.124 1.00 43.97 192 MET A C 1
ATOM 1504 O O . MET A 1 192 ? 82.498 -23.750 -23.198 1.00 43.97 192 MET A O 1
ATOM 1508 N N . GLY A 1 193 ? 84.063 -22.454 -24.182 1.00 40.44 193 GLY A N 1
ATOM 1509 C CA . GLY A 1 193 ? 83.535 -22.409 -25.552 1.00 40.44 193 GLY A CA 1
ATOM 1510 C C . GLY A 1 193 ? 84.099 -21.226 -26.329 1.00 40.44 193 GLY A C 1
ATOM 1511 O O . GLY A 1 193 ? 83.276 -20.426 -26.816 1.00 40.44 193 GLY A O 1
#

Solvent-accessible surface area (backbone atoms only — not comparable to full-atom values): 11575 Å² total; per-residue (Å²): 128,70,57,21,38,38,18,36,31,80,52,97,59,35,31,30,30,11,36,37,40,57,82,49,66,39,45,40,65,70,54,67,49,73,59,82,44,71,74,58,50,49,54,50,50,47,47,54,37,61,75,62,63,40,50,34,37,39,34,58,35,71,47,41,98,88,69,48,79,45,75,67,34,54,56,45,53,58,48,49,54,57,45,63,74,71,44,97,50,50,76,47,77,43,78,45,72,66,56,64,54,55,48,51,53,51,37,50,74,69,68,44,53,71,73,58,40,52,60,44,48,77,64,41,48,13,15,38,54,38,24,52,51,36,55,75,72,48,80,94,70,89,74,93,86,70,60,49,51,62,54,59,45,48,59,58,46,51,57,60,63,74,50,75,85,67,84,74,90,82,65,88,80,82,72,83,87,82,83,80,81,89,82,84,82,89,81,87,89,86,86,90,134

Nearest PDB structures (foldseek):
  7ess-assembly1_A  TM=7.972E-01  e=1.002E-10  Mycobacterium tuberculosis H37Rv
  7ess-assembly1_B  TM=7.742E-01  e=1.282E-10  Mycobacterium tuberculosis H37Rv
  1nmn-assembly1_A  TM=8.642E-01  e=3.145E-09  Escherichia coli
  1nmn-assembly2_B  TM=8.544E-01  e=8.419E-09  Escherichia coli
  1nu0-assembly1_A  TM=8.123E-01  e=3.260E-08  Escherichia coli

Foldseek 3Di:
DQFKEWFWEDDPFKIWIWIADSNLQAIDGDDIGGDDDLVVVLVVVQVVCVVRVGAEYEYEAAADPVRDHDVSNVVVVVSVVVNVVRDPHHYYYDYLNPQLVLLLVLLVVVVNDPVVSCVLCVHCVRRSRSQVVSVVPDPDDDDPDGQHSSNSSVVSSVVVVVCPPPDPPPDPDPDDDDPDDDDDDDDDDDDDD

Radius of gyration: 25.58 Å; Cα contacts (8 Å, |Δi|>4): 258; chains: 1; bounding box: 103×42×51 Å

pLDDT: mean 77.14, std 20.39, range [31.28, 98.06]

Mean predicted aligned error: 12.02 Å